Protein AF-0000000072978579 (afdb_homodimer)

InterPro domains:
  IPR011051 RmlC-like cupin domain superfamily [SSF51182] (36-101)
  IPR013096 Cupin 2, conserved barrel [PF07883] (39-97)
  IPR014710 RmlC-like jelly roll fold [G3DSA:2.60.120.10] (4-102)

pLDDT: mean 96.91, std 4.45, range [66.94, 99.0]

Foldseek 3Di:
DDDDDLVPDDDPAAQDWDWDDDDPQKTKIKGKHFAKDDWDFKPAKKKKAWQDAKKFKWWDDPRDIDTDIDDHGDIDIDGGPTIIMIGTPGMTIMIMMDGHPID/DDDDDLVPDDDPAAQDWDWDDDDPFKTKIKGKHFAKDDWDFKPFKKKKAWQDAKKFKWWDDPRDIDTDIDDHGDIDIDGGPIIIMIGTPGMTIMIMMDGHPID

Radius of gyration: 16.38 Å; Cα contacts (8 Å, |Δi|>4): 600; chains: 2; bounding box: 30×58×42 Å

Structure (mmCIF, N/CA/C/O backbone):
data_AF-0000000072978579-model_v1
#
loop_
_entity.id
_entity.type
_entity.pdbx_description
1 polymer 'Cupin type-2 domain-containing protein'
#
loop_
_atom_site.group_PDB
_atom_site.id
_atom_site.type_symbol
_atom_site.label_atom_id
_atom_site.label_alt_id
_atom_site.label_comp_id
_atom_site.label_asym_id
_atom_site.label_entity_id
_atom_site.label_seq_id
_atom_site.pdbx_PDB_ins_code
_atom_site.Cartn_x
_atom_site.Cartn_y
_atom_site.Cartn_z
_atom_site.occupancy
_atom_site.B_iso_or_equiv
_atom_site.auth_seq_id
_atom_site.auth_comp_id
_atom_site.auth_asym_id
_atom_site.auth_atom_id
_atom_site.pdbx_PDB_model_num
ATOM 1 N N . MET A 1 1 ? 5.258 15.43 -6.734 1 95.31 1 MET A N 1
ATOM 2 C CA . MET A 1 1 ? 4.188 14.672 -6.09 1 95.31 1 MET A CA 1
ATOM 3 C C . MET A 1 1 ? 3.082 14.336 -7.086 1 95.31 1 MET A C 1
ATOM 5 O O . MET A 1 1 ? 2.904 15.039 -8.086 1 95.31 1 MET A O 1
ATOM 9 N N . GLU A 1 2 ? 2.369 13.281 -6.883 1 97.06 2 GLU A N 1
ATOM 10 C CA . GLU A 1 2 ? 1.229 12.891 -7.707 1 97.06 2 GLU A CA 1
ATOM 11 C C . GLU A 1 2 ? 0.231 12.055 -6.91 1 97.06 2 GLU A C 1
ATOM 13 O O . GLU A 1 2 ? 0.616 11.328 -6 1 97.06 2 GLU A O 1
ATOM 18 N N . LYS A 1 3 ? -1.041 12.234 -7.281 1 98.62 3 LYS A N 1
ATOM 19 C CA . LYS A 1 3 ? -2.088 11.32 -6.852 1 98.62 3 LYS A CA 1
ATOM 20 C C . LYS A 1 3 ? -2.352 10.25 -7.906 1 98.62 3 LYS A C 1
ATOM 22 O O . LYS A 1 3 ? -2.533 10.562 -9.086 1 98.62 3 LYS A O 1
ATOM 27 N N . ILE A 1 4 ? -2.326 9.094 -7.535 1 98.81 4 ILE A N 1
ATOM 28 C CA . ILE A 1 4 ? -2.627 7.957 -8.398 1 98.81 4 ILE A CA 1
ATOM 29 C C . ILE A 1 4 ? -3.902 7.27 -7.922 1 98.81 4 ILE A C 1
ATOM 31 O O . ILE A 1 4 ? -4.012 6.895 -6.75 1 98.81 4 ILE A O 1
ATOM 35 N N . THR A 1 5 ? -4.859 7.176 -8.781 1 98.81 5 THR A N 1
ATOM 36 C CA . THR A 1 5 ? -6.066 6.41 -8.5 1 98.81 5 THR A CA 1
ATOM 37 C C . THR A 1 5 ? -5.93 4.977 -9 1 98.81 5 THR A C 1
ATOM 39 O O . THR A 1 5 ? -6.012 4.727 -10.211 1 98.81 5 THR A O 1
ATOM 42 N N . ALA A 1 6 ? -5.766 4.051 -8.086 1 98.88 6 ALA A N 1
ATOM 43 C CA . ALA A 1 6 ? -5.422 2.682 -8.461 1 98.88 6 ALA A CA 1
ATOM 44 C C . ALA A 1 6 ? -6.461 2.1 -9.414 1 98.88 6 ALA A C 1
ATOM 46 O O . ALA A 1 6 ? -6.113 1.418 -10.383 1 98.88 6 ALA A O 1
ATOM 47 N N . SER A 1 7 ? -7.719 2.404 -9.172 1 98.62 7 SER A N 1
ATOM 48 C CA . SER A 1 7 ? -8.797 1.792 -9.938 1 98.62 7 SER A CA 1
ATOM 49 C C . SER A 1 7 ? -8.766 2.234 -11.391 1 98.62 7 SER A C 1
ATOM 51 O O . SER A 1 7 ? -9.398 1.611 -12.25 1 98.62 7 SER A O 1
ATOM 53 N N . GLU A 1 8 ? -8.023 3.307 -11.711 1 98.56 8 GLU A N 1
ATOM 54 C CA . GLU A 1 8 ? -7.969 3.84 -13.07 1 98.56 8 GLU A CA 1
ATOM 55 C C . GLU A 1 8 ? -6.797 3.248 -13.852 1 98.56 8 GLU A C 1
ATOM 57 O O . GLU A 1 8 ? -6.684 3.453 -15.062 1 98.56 8 GLU A O 1
ATOM 62 N N . PHE A 1 9 ? -5.898 2.588 -13.195 1 98.75 9 PHE A N 1
ATOM 63 C CA . PHE A 1 9 ? -4.758 1.974 -13.859 1 98.75 9 PHE A CA 1
ATOM 64 C C . PHE A 1 9 ? -5.156 0.653 -14.508 1 98.75 9 PHE A C 1
ATOM 66 O O . PHE A 1 9 ? -5.777 -0.197 -13.867 1 98.75 9 PHE A O 1
ATOM 73 N N . THR A 1 10 ? -4.879 0.469 -15.742 1 98.5 10 THR A N 1
ATOM 74 C CA . THR A 1 10 ? -5.07 -0.795 -16.453 1 98.5 10 THR A CA 1
ATOM 75 C C . THR A 1 10 ? -3.842 -1.136 -17.281 1 98.5 10 THR A C 1
ATOM 77 O O . THR A 1 10 ? -3.41 -0.334 -18.125 1 98.5 10 THR A O 1
ATOM 80 N N . GLY A 1 11 ? -3.277 -2.262 -17.062 1 97.94 11 GLY A N 1
ATOM 81 C CA . GLY A 1 11 ? -2.184 -2.744 -17.891 1 97.94 11 GLY A CA 1
ATOM 82 C C . GLY A 1 11 ? -2.65 -3.318 -19.219 1 97.94 11 GLY A C 1
ATOM 83 O O . GLY A 1 11 ? -3.824 -3.656 -19.375 1 97.94 11 GLY A O 1
ATOM 84 N N . SER A 1 12 ? -1.748 -3.455 -20.125 1 97.88 12 SER A N 1
ATOM 85 C CA . SER A 1 12 ? -2.033 -4.086 -21.422 1 97.88 12 SER A CA 1
ATOM 86 C C . SER A 1 12 ? -1.999 -5.605 -21.297 1 97.88 12 SER A C 1
ATOM 88 O O . SER A 1 12 ? -2.623 -6.309 -22.094 1 97.88 12 SER A O 1
ATOM 90 N N . HIS A 1 13 ? -1.275 -6.145 -20.344 1 98.31 13 HIS A N 1
ATOM 91 C CA . HIS A 1 13 ? -1.174 -7.566 -20.031 1 98.31 13 HIS A CA 1
ATOM 92 C C . HIS A 1 13 ? -1.238 -7.812 -18.531 1 98.31 13 HIS A C 1
ATOM 94 O O . HIS A 1 13 ? -0.922 -6.922 -17.75 1 98.31 13 HIS A O 1
ATOM 100 N N . ALA A 1 14 ? -1.627 -9 -18.172 1 98.62 14 ALA A N 1
ATOM 101 C CA . ALA A 1 14 ? -1.658 -9.383 -16.766 1 98.62 14 ALA A CA 1
ATOM 102 C C . ALA A 1 14 ? -0.3 -9.156 -16.109 1 98.62 14 ALA A C 1
ATOM 104 O O . ALA A 1 14 ? 0.737 -9.516 -16.672 1 98.62 14 ALA A O 1
ATOM 105 N N . TRP A 1 15 ? -0.301 -8.469 -14.969 1 98.38 15 TRP A N 1
ATOM 106 C CA . TRP A 1 15 ? 0.826 -8.25 -14.07 1 98.38 15 TRP A CA 1
ATOM 107 C C . TRP A 1 15 ? 1.751 -7.164 -14.609 1 98.38 15 TRP A C 1
ATOM 109 O O . TRP A 1 15 ? 2.873 -6.996 -14.125 1 98.38 15 TRP A O 1
ATOM 119 N N . ASP A 1 16 ? 1.19 -6.457 -15.648 1 98.56 16 ASP A N 1
ATOM 120 C CA . ASP A 1 16 ? 1.835 -5.18 -15.93 1 98.56 16 ASP A CA 1
ATOM 121 C C . ASP A 1 16 ? 1.862 -4.293 -14.68 1 98.56 16 ASP A C 1
ATOM 123 O O . ASP A 1 16 ? 0.988 -4.398 -13.82 1 98.56 16 ASP A O 1
ATOM 127 N N . ALA A 1 17 ? 2.877 -3.457 -14.625 1 98.44 17 ALA A N 1
ATOM 128 C CA . ALA A 1 17 ? 3.012 -2.648 -13.414 1 98.44 17 ALA A CA 1
ATOM 129 C C . ALA A 1 17 ? 3.412 -1.216 -13.758 1 98.44 17 ALA A C 1
ATOM 131 O O . ALA A 1 17 ? 4.098 -0.977 -14.75 1 98.44 17 ALA A O 1
ATOM 132 N N . ARG A 1 18 ? 2.902 -0.345 -13.008 1 98.38 18 ARG A N 1
ATOM 133 C CA . ARG A 1 18 ? 3.4 1.024 -12.945 1 98.38 18 ARG A CA 1
ATOM 134 C C . ARG A 1 18 ? 4.383 1.195 -11.789 1 98.38 18 ARG A C 1
ATOM 136 O O . ARG A 1 18 ? 4.051 0.914 -10.641 1 98.38 18 ARG A O 1
ATOM 143 N N . ASP A 1 19 ? 5.605 1.629 -12.109 1 98.25 19 ASP A N 1
ATOM 144 C CA . ASP A 1 19 ? 6.578 1.913 -11.055 1 98.25 19 ASP A CA 1
ATOM 145 C C . ASP A 1 19 ? 6.234 3.211 -10.328 1 98.25 19 ASP A C 1
ATOM 147 O O . ASP A 1 19 ? 6.184 4.277 -10.945 1 98.25 19 ASP A O 1
ATOM 151 N N . ILE A 1 20 ? 6.07 3.141 -9.07 1 98.5 20 ILE A N 1
ATOM 152 C CA . ILE A 1 20 ? 5.723 4.324 -8.289 1 98.5 20 ILE A CA 1
ATOM 153 C C . ILE A 1 20 ? 6.988 4.957 -7.715 1 98.5 20 ILE A C 1
ATOM 155 O O . ILE A 1 20 ? 7.242 6.148 -7.914 1 98.5 20 ILE A O 1
ATOM 159 N N . GLU A 1 21 ? 7.742 4.105 -6.992 1 97.75 21 GLU A N 1
ATOM 160 C CA . GLU A 1 21 ? 8.945 4.609 -6.336 1 97.75 21 GLU A CA 1
ATOM 161 C C . GLU A 1 21 ? 9.914 3.475 -6.008 1 97.75 21 GLU A C 1
ATOM 163 O O . GLU A 1 21 ? 9.508 2.312 -5.934 1 97.75 21 GLU A O 1
ATOM 168 N N . ARG A 1 22 ? 11.227 3.826 -5.965 1 96.69 22 ARG A N 1
ATOM 169 C CA . ARG A 1 22 ? 12.258 2.973 -5.379 1 96.69 22 ARG A CA 1
ATOM 170 C C . ARG A 1 22 ? 12.922 3.656 -4.188 1 96.69 22 ARG A C 1
ATOM 172 O O . ARG A 1 22 ? 13.461 4.754 -4.32 1 96.69 22 ARG A O 1
ATOM 179 N N . ILE A 1 23 ? 12.758 3.043 -3.088 1 95.81 23 ILE A N 1
ATOM 180 C CA . ILE A 1 23 ? 13.414 3.537 -1.881 1 95.81 23 ILE A CA 1
ATOM 181 C C . ILE A 1 23 ? 14.578 2.625 -1.518 1 95.81 23 ILE A C 1
ATOM 183 O O . ILE A 1 23 ? 14.383 1.52 -1.007 1 95.81 23 ILE A O 1
ATOM 187 N N . GLU A 1 24 ? 15.719 3.08 -1.85 1 90.62 24 GLU A N 1
ATOM 188 C CA . GLU A 1 24 ? 16.922 2.246 -1.799 1 90.62 24 GLU A CA 1
ATOM 189 C C . GLU A 1 24 ? 16.734 0.964 -2.607 1 90.62 24 GLU A C 1
ATOM 191 O O . GLU A 1 24 ? 16.531 1.015 -3.824 1 90.62 24 GLU A O 1
ATOM 196 N N . ASP A 1 25 ? 16.656 -0.187 -1.958 1 91.94 25 ASP A N 1
ATOM 197 C CA . ASP A 1 25 ? 16.547 -1.437 -2.707 1 91.94 25 ASP A CA 1
ATOM 198 C C . ASP A 1 25 ? 15.148 -2.033 -2.6 1 91.94 25 ASP A C 1
ATOM 200 O O . ASP A 1 25 ? 14.953 -3.223 -2.852 1 91.94 25 ASP A O 1
ATOM 204 N N . ALA A 1 26 ? 14.18 -1.194 -2.223 1 96.69 26 ALA A N 1
ATOM 205 C CA . ALA A 1 26 ? 12.773 -1.609 -2.189 1 96.69 26 ALA A CA 1
ATOM 206 C C . ALA A 1 26 ? 11.984 -0.956 -3.318 1 96.69 26 ALA A C 1
ATOM 208 O O . ALA A 1 26 ? 11.992 0.269 -3.465 1 96.69 26 ALA A O 1
ATOM 209 N N . THR A 1 27 ? 11.328 -1.738 -4.105 1 97.56 27 THR A N 1
ATOM 210 C CA . THR A 1 27 ? 10.477 -1.203 -5.168 1 97.56 27 THR A CA 1
ATOM 211 C C . THR A 1 27 ? 9.016 -1.175 -4.73 1 97.56 27 THR A C 1
ATOM 213 O O . THR A 1 27 ? 8.547 -2.088 -4.047 1 97.56 27 THR A O 1
ATOM 216 N N . VAL A 1 28 ? 8.328 -0.148 -5.039 1 98.56 28 VAL A N 1
ATOM 217 C CA . VAL A 1 28 ? 6.891 0.028 -4.852 1 98.56 28 VAL A CA 1
ATOM 218 C C . VAL A 1 28 ? 6.199 0.112 -6.211 1 98.56 28 VAL A C 1
ATOM 220 O O . VAL A 1 28 ? 6.355 1.099 -6.934 1 98.56 28 VAL A O 1
ATOM 223 N N . ARG A 1 29 ? 5.438 -0.936 -6.535 1 98.75 29 ARG A N 1
ATOM 224 C CA . ARG A 1 29 ? 4.836 -0.997 -7.859 1 98.75 29 ARG A CA 1
ATOM 225 C C . ARG A 1 29 ? 3.338 -1.277 -7.77 1 98.75 29 ARG A C 1
ATOM 227 O O . ARG A 1 29 ? 2.898 -2.061 -6.926 1 98.75 29 ARG A O 1
ATOM 234 N N . LEU A 1 30 ? 2.625 -0.627 -8.578 1 98.94 30 LEU A N 1
ATOM 235 C CA . LEU A 1 30 ? 1.195 -0.872 -8.734 1 98.94 30 LEU A CA 1
ATOM 236 C C . LEU A 1 30 ? 0.934 -1.82 -9.906 1 98.94 30 LEU A C 1
ATOM 238 O O . LEU A 1 30 ? 1.164 -1.466 -11.062 1 98.94 30 LEU A O 1
ATOM 242 N N . HIS A 1 31 ? 0.439 -2.986 -9.617 1 98.88 31 HIS A N 1
ATOM 243 C CA . HIS A 1 31 ? 0.19 -3.996 -10.641 1 98.88 31 HIS A CA 1
ATOM 244 C C . HIS A 1 31 ? -1.283 -4.031 -11.039 1 98.88 31 HIS A C 1
ATOM 246 O O . HIS A 1 31 ? -2.158 -3.775 -10.203 1 98.88 31 HIS A O 1
ATOM 252 N N . TRP A 1 32 ? -1.482 -4.355 -12.258 1 98.88 32 TRP A N 1
ATOM 253 C CA . TRP A 1 32 ? -2.793 -4.738 -12.773 1 98.88 32 TRP A CA 1
ATOM 254 C C . TRP A 1 32 ? -2.781 -6.18 -13.281 1 98.88 32 TRP A C 1
ATOM 256 O O . TRP A 1 32 ? -1.852 -6.59 -13.977 1 98.88 32 TRP A O 1
ATOM 266 N N . THR A 1 33 ? -3.822 -6.957 -12.953 1 98.88 33 THR A N 1
ATOM 267 C CA . THR A 1 33 ? -3.869 -8.32 -13.469 1 98.88 33 THR A CA 1
ATOM 268 C C . THR A 1 33 ? -5.301 -8.836 -13.492 1 98.88 33 THR A C 1
ATOM 270 O O . THR A 1 33 ? -6.105 -8.5 -12.617 1 98.88 33 THR A O 1
ATOM 273 N N . ASP A 1 34 ? -5.68 -9.641 -14.391 1 98.69 34 ASP A N 1
ATOM 274 C CA . ASP A 1 34 ? -6.938 -10.375 -14.453 1 98.69 34 ASP A CA 1
ATOM 275 C C . ASP A 1 34 ? -6.691 -11.875 -14.602 1 98.69 34 ASP A C 1
ATOM 277 O O . ASP A 1 34 ? -7.598 -12.625 -14.969 1 98.69 34 ASP A O 1
ATOM 281 N N . ALA A 1 35 ? -5.391 -12.234 -14.367 1 98.81 35 ALA A N 1
ATOM 282 C CA . ALA A 1 35 ? -5 -13.641 -14.43 1 98.81 35 ALA A CA 1
ATOM 283 C C . ALA A 1 35 ? -4.062 -14 -13.289 1 98.81 35 ALA A C 1
ATOM 285 O O . ALA A 1 35 ? -3.357 -13.141 -12.758 1 98.81 35 ALA A O 1
ATOM 286 N N . PRO A 1 36 ? -4.023 -15.25 -12.922 1 98.69 36 PRO A N 1
ATOM 287 C CA . PRO A 1 36 ? -3.145 -15.68 -11.836 1 98.69 36 PRO A CA 1
ATOM 288 C C . PRO A 1 36 ? -1.665 -15.484 -12.156 1 98.69 36 PRO A C 1
ATOM 290 O O . PRO A 1 36 ? -1.286 -15.453 -13.336 1 98.69 36 PRO A O 1
ATOM 293 N N . TYR A 1 37 ? -0.872 -15.297 -11.094 1 98.06 37 TYR A N 1
ATOM 294 C CA . TYR A 1 37 ? 0.576 -15.383 -11.25 1 98.06 37 TYR A CA 1
ATOM 295 C C . TYR A 1 37 ? 1.038 -16.828 -11.281 1 98.06 37 TYR A C 1
ATOM 297 O O . TYR A 1 37 ? 0.299 -17.719 -11.719 1 98.06 37 TYR A O 1
ATOM 305 N N . ILE A 1 38 ? 2.258 -17.109 -10.914 1 97 38 ILE A N 1
ATOM 306 C CA . ILE A 1 38 ? 2.803 -18.453 -10.805 1 97 38 ILE A CA 1
ATOM 307 C C . ILE A 1 38 ? 3.195 -18.734 -9.352 1 97 38 ILE A C 1
ATOM 309 O O . ILE A 1 38 ? 3.527 -17.812 -8.602 1 97 38 ILE A O 1
ATOM 313 N N . TRP A 1 39 ? 3.082 -20 -9 1 97.25 39 TRP A N 1
ATOM 314 C CA . TRP A 1 39 ? 3.588 -20.406 -7.688 1 97.25 39 TRP A CA 1
ATOM 315 C C . TRP A 1 39 ? 5.059 -20.031 -7.535 1 97.25 39 TRP A C 1
ATOM 317 O O . TRP A 1 39 ? 5.887 -20.391 -8.383 1 97.25 39 TRP A O 1
ATOM 327 N N . HIS A 1 40 ? 5.367 -19.312 -6.414 1 96.38 40 HIS A N 1
ATOM 328 C CA . HIS A 1 40 ? 6.754 -18.906 -6.258 1 96.38 40 HIS A CA 1
ATOM 329 C C . HIS A 1 40 ? 7.078 -18.594 -4.797 1 96.38 40 HIS A C 1
ATOM 331 O O . HIS A 1 40 ? 6.18 -18.562 -3.953 1 96.38 40 HIS A O 1
ATOM 337 N N . VAL A 1 41 ? 8.383 -18.484 -4.543 1 95.19 41 VAL A N 1
ATOM 338 C CA . VAL A 1 41 ? 8.961 -17.922 -3.33 1 95.19 41 VAL A CA 1
ATOM 339 C C . VAL A 1 41 ? 9.734 -16.656 -3.67 1 95.19 41 VAL A C 1
ATOM 341 O O . VAL A 1 41 ? 10.57 -16.656 -4.578 1 95.19 41 VAL A O 1
ATOM 344 N N . ASN A 1 42 ? 9.297 -15.578 -3.049 1 94.19 42 ASN A N 1
ATOM 345 C CA . ASN A 1 42 ? 10.008 -14.328 -3.318 1 94.19 42 ASN A CA 1
ATOM 346 C C . ASN A 1 42 ? 11.445 -14.383 -2.801 1 94.19 42 ASN A C 1
ATOM 348 O O . ASN A 1 42 ? 11.727 -15.07 -1.821 1 94.19 42 ASN A O 1
ATOM 352 N N . ASP A 1 43 ? 12.32 -13.633 -3.504 1 93.75 43 ASP A N 1
ATOM 353 C CA . ASP A 1 43 ? 13.656 -13.391 -2.971 1 93.75 43 ASP A CA 1
ATOM 354 C C . ASP A 1 43 ? 13.625 -12.312 -1.888 1 93.75 43 ASP A C 1
ATOM 356 O O . ASP A 1 43 ? 14.039 -11.18 -2.123 1 93.75 43 ASP A O 1
ATOM 360 N N . GLY A 1 44 ? 13.148 -12.594 -0.665 1 94.81 44 GLY A N 1
ATOM 361 C CA . GLY A 1 44 ? 12.938 -11.672 0.44 1 94.81 44 GLY A CA 1
ATOM 362 C C . GLY A 1 44 ? 11.477 -11.43 0.745 1 94.81 44 GLY A C 1
ATOM 363 O O . GLY A 1 44 ? 10.594 -12.039 0.124 1 94.81 44 GLY A O 1
ATOM 364 N N . PRO A 1 45 ? 11.234 -10.602 1.768 1 96.75 45 PRO A N 1
ATOM 365 C CA . PRO A 1 45 ? 9.844 -10.328 2.137 1 96.75 45 PRO A CA 1
ATOM 366 C C . PRO A 1 45 ? 9.086 -9.562 1.053 1 96.75 45 PRO A C 1
ATOM 368 O O . PRO A 1 45 ? 9.703 -8.883 0.225 1 96.75 45 PRO A O 1
ATOM 371 N N . GLU A 1 46 ? 7.84 -9.695 1.048 1 98 46 GLU A N 1
ATOM 372 C CA . GLU A 1 46 ? 6.934 -9.008 0.131 1 98 46 GLU A CA 1
ATOM 373 C C . GLU A 1 46 ? 5.68 -8.523 0.854 1 98 46 GLU A C 1
ATOM 375 O O . GLU A 1 46 ? 5.109 -9.25 1.672 1 98 46 GLU A O 1
ATOM 380 N N . VAL A 1 47 ? 5.32 -7.336 0.636 1 98.75 47 VAL A N 1
ATOM 381 C CA . VAL A 1 47 ? 4.039 -6.789 1.078 1 98.75 47 VAL A CA 1
ATOM 382 C C . VAL A 1 47 ? 3.123 -6.582 -0.125 1 98.75 47 VAL A C 1
ATOM 384 O O . VAL A 1 47 ? 3.438 -5.801 -1.026 1 98.75 47 VAL A O 1
ATOM 387 N N . PHE A 1 48 ? 2.043 -7.336 -0.209 1 98.94 48 PHE A N 1
ATOM 388 C CA . PHE A 1 48 ? 1.036 -7.324 -1.264 1 98.94 48 PHE A CA 1
ATOM 389 C C . PHE A 1 48 ? -0.274 -6.734 -0.755 1 98.94 48 PHE A C 1
ATOM 391 O O . PHE A 1 48 ? -0.868 -7.254 0.192 1 98.94 48 PHE A O 1
ATOM 398 N N . VAL A 1 49 ? -0.737 -5.637 -1.366 1 99 49 VAL A N 1
ATOM 399 C CA . VAL A 1 49 ? -1.881 -4.891 -0.851 1 99 49 VAL A CA 1
ATOM 400 C C . VAL A 1 49 ? -2.953 -4.777 -1.932 1 99 49 VAL A C 1
ATOM 402 O O . VAL A 1 49 ? -2.682 -4.305 -3.037 1 99 49 VAL A O 1
ATOM 405 N N . VAL A 1 50 ? -4.152 -5.152 -1.647 1 99 50 VAL A N 1
ATOM 406 C CA . VAL A 1 50 ? -5.234 -5.02 -2.619 1 99 50 VAL A CA 1
ATOM 407 C C . VAL A 1 50 ? -5.805 -3.607 -2.568 1 99 50 VAL A C 1
ATOM 409 O O . VAL A 1 50 ? -6.281 -3.16 -1.522 1 99 50 VAL A O 1
ATOM 412 N N . LEU A 1 51 ? -5.816 -2.953 -3.711 1 98.94 51 LEU A N 1
ATOM 413 C CA . LEU A 1 51 ? -6.281 -1.571 -3.76 1 98.94 51 LEU A CA 1
ATOM 414 C C . LEU A 1 51 ? -7.594 -1.467 -4.531 1 98.94 51 LEU A C 1
ATOM 416 O O . LEU A 1 51 ? -8.32 -0.475 -4.402 1 98.94 51 LEU A O 1
ATOM 420 N N . ASP A 1 52 ? -7.855 -2.391 -5.32 1 98.88 52 ASP A N 1
ATOM 421 C CA . ASP A 1 52 ? -9.102 -2.531 -6.07 1 98.88 52 ASP A CA 1
ATOM 422 C C . ASP A 1 52 ? -9.328 -3.982 -6.488 1 98.88 52 ASP A C 1
ATOM 424 O O . ASP A 1 52 ? -8.391 -4.664 -6.918 1 98.88 52 ASP A O 1
ATOM 428 N N . GLY A 1 53 ? -10.555 -4.527 -6.309 1 98.75 53 GLY A N 1
ATOM 429 C CA . GLY A 1 53 ? -10.867 -5.91 -6.625 1 98.75 53 GLY A CA 1
ATOM 430 C C . GLY A 1 53 ? -10.633 -6.855 -5.465 1 98.75 53 GLY A C 1
ATOM 431 O O . GLY A 1 53 ? -10.633 -6.438 -4.305 1 98.75 53 GLY A O 1
ATOM 432 N N . GLU A 1 54 ? -10.602 -8.133 -5.797 1 98.94 54 GLU A N 1
ATOM 433 C CA . GLU A 1 54 ? -10.406 -9.172 -4.793 1 98.94 54 GLU A CA 1
ATOM 434 C C . GLU A 1 54 ? -9.445 -10.25 -5.293 1 98.94 54 GLU A C 1
ATOM 436 O O . GLU A 1 54 ? -9.367 -10.5 -6.496 1 98.94 54 GLU A O 1
ATOM 441 N N . VAL A 1 55 ? -8.742 -10.875 -4.348 1 98.94 55 VAL A N 1
ATOM 442 C CA . VAL A 1 55 ? -7.734 -11.875 -4.691 1 98.94 55 VAL A CA 1
ATOM 443 C C . VAL A 1 55 ? -7.871 -13.086 -3.777 1 98.94 55 VAL A C 1
ATOM 445 O O . VAL A 1 55 ? -8.047 -12.938 -2.564 1 98.94 55 VAL A O 1
ATOM 448 N N . ASP A 1 56 ? -7.887 -14.227 -4.344 1 98.94 56 ASP A N 1
ATOM 449 C CA . ASP A 1 56 ? -7.602 -15.43 -3.574 1 98.94 56 ASP A CA 1
ATOM 450 C C . ASP A 1 56 ? -6.102 -15.711 -3.529 1 98.94 56 ASP A C 1
ATOM 452 O O . ASP A 1 56 ? -5.508 -16.109 -4.535 1 98.94 56 ASP A O 1
ATOM 456 N N . MET A 1 57 ? -5.48 -15.484 -2.418 1 98.94 57 MET A N 1
ATOM 457 C CA . MET A 1 57 ? -4.062 -15.781 -2.24 1 98.94 57 MET A CA 1
ATOM 458 C C . MET A 1 57 ? -3.865 -17.219 -1.78 1 98.94 57 MET A C 1
ATOM 460 O O . MET A 1 57 ? -4.215 -17.578 -0.653 1 98.94 57 MET A O 1
ATOM 464 N N . HIS A 1 58 ? -3.385 -17.969 -2.713 1 98.75 58 HIS A N 1
ATOM 465 C CA . HIS A 1 58 ? -3.047 -19.344 -2.35 1 98.75 58 HIS A CA 1
ATOM 466 C C . HIS A 1 58 ? -1.682 -19.422 -1.674 1 98.75 58 HIS A C 1
ATOM 468 O O . HIS A 1 58 ? -0.709 -18.844 -2.166 1 98.75 58 HIS A O 1
ATOM 474 N N . VAL A 1 59 ? -1.617 -20.047 -0.559 1 98.56 59 VAL A N 1
ATOM 475 C CA . VAL A 1 59 ? -0.363 -20.203 0.168 1 98.56 59 VAL A CA 1
ATOM 476 C C . VAL A 1 59 ? -0.128 -21.688 0.462 1 98.56 59 VAL A C 1
ATOM 478 O O . VAL A 1 59 ? -1.071 -22.484 0.47 1 98.56 59 VAL A O 1
ATOM 481 N N . ARG A 1 60 ? 1.118 -22.047 0.576 1 96.62 60 ARG A N 1
ATOM 482 C CA . ARG A 1 60 ? 1.471 -23.422 0.921 1 96.62 60 ARG A CA 1
ATOM 483 C C . ARG A 1 60 ? 2.41 -23.453 2.121 1 96.62 60 ARG A C 1
ATOM 485 O O . ARG A 1 60 ? 3.477 -22.844 2.102 1 96.62 60 ARG A O 1
ATOM 492 N N . LYS A 1 61 ? 1.937 -24.109 3.16 1 91 61 LYS A N 1
ATOM 493 C CA . LYS A 1 61 ? 2.721 -24.359 4.367 1 91 61 LYS A CA 1
ATOM 494 C C . LYS A 1 61 ? 2.799 -25.844 4.684 1 91 61 LYS A C 1
ATOM 496 O O . LYS A 1 61 ? 1.771 -26.516 4.801 1 91 61 LYS A O 1
ATOM 501 N N . ASN A 1 62 ? 4.004 -26.297 4.754 1 91.75 62 ASN A N 1
ATOM 502 C CA . ASN A 1 62 ? 4.219 -27.719 5.043 1 91.75 62 ASN A CA 1
ATOM 503 C C . ASN A 1 62 ? 3.428 -28.609 4.094 1 91.75 62 ASN A C 1
ATOM 505 O O . ASN A 1 62 ? 2.758 -29.547 4.531 1 91.75 62 ASN A O 1
ATOM 509 N N . GLY A 1 63 ? 3.355 -28.156 2.832 1 91.31 63 GLY A N 1
ATOM 510 C CA . GLY A 1 63 ? 2.744 -28.969 1.786 1 91.31 63 GLY A CA 1
ATOM 511 C C . GLY A 1 63 ? 1.234 -28.828 1.734 1 91.31 63 GLY A C 1
ATOM 512 O O . GLY A 1 63 ? 0.582 -29.422 0.875 1 91.31 63 GLY A O 1
ATOM 513 N N . VAL A 1 64 ? 0.675 -28.109 2.613 1 96.5 64 VAL A N 1
ATOM 514 C CA . VAL A 1 64 ? -0.773 -27.938 2.643 1 96.5 64 VAL A CA 1
ATOM 515 C C . VAL A 1 64 ? -1.142 -26.562 2.084 1 96.5 64 VAL A C 1
ATOM 517 O O . VAL A 1 64 ? -0.636 -25.531 2.553 1 96.5 64 VAL A O 1
ATOM 520 N N . GLU A 1 65 ? -2.004 -26.609 1.075 1 97.25 65 GLU A N 1
ATOM 521 C CA . GLU A 1 65 ? -2.441 -25.359 0.462 1 97.25 65 GLU A CA 1
ATOM 522 C C . GLU A 1 65 ? -3.602 -24.734 1.236 1 97.25 65 GLU A C 1
ATOM 524 O O . GLU A 1 65 ? -4.508 -25.453 1.681 1 97.25 65 GLU A O 1
ATOM 529 N N . GLU A 1 66 ? -3.541 -23.5 1.524 1 97.88 66 GLU A N 1
ATOM 530 C CA . GLU A 1 66 ? -4.594 -22.656 2.1 1 97.88 66 GLU A CA 1
ATOM 531 C C . GLU A 1 66 ? -4.875 -21.438 1.228 1 97.88 66 GLU A C 1
ATOM 533 O O . GLU A 1 66 ? -3.982 -20.953 0.525 1 97.88 66 GLU A O 1
ATOM 538 N N . VAL A 1 67 ? -6.137 -20.984 1.249 1 98.56 67 VAL A N 1
ATOM 539 C CA . VAL A 1 67 ? -6.5 -19.812 0.466 1 98.56 67 VAL A CA 1
ATOM 540 C C . VAL A 1 67 ? -6.922 -18.672 1.399 1 98.56 67 VAL A C 1
ATOM 542 O O . VAL A 1 67 ? -7.773 -18.875 2.27 1 98.56 67 VAL A O 1
ATOM 545 N N . LEU A 1 68 ? -6.344 -17.562 1.277 1 98.75 68 LEU A N 1
ATOM 546 C CA . LEU A 1 68 ? -6.723 -16.344 1.972 1 98.75 68 LEU A CA 1
ATOM 547 C C . LEU A 1 68 ? -7.465 -15.391 1.034 1 98.75 68 LEU A C 1
ATOM 549 O O . LEU A 1 68 ? -6.918 -14.969 0.012 1 98.75 68 LEU A O 1
ATOM 553 N N . ARG A 1 69 ? -8.672 -15.086 1.358 1 98.88 69 ARG A N 1
ATOM 554 C CA . ARG A 1 69 ? -9.414 -14.094 0.586 1 98.88 69 ARG A CA 1
ATOM 555 C C . ARG A 1 69 ? -8.992 -12.68 0.965 1 98.88 69 ARG A C 1
ATOM 557 O O . ARG A 1 69 ? -9.062 -12.297 2.135 1 98.88 69 ARG A O 1
ATOM 564 N N . LEU A 1 70 ? -8.547 -11.977 -0.018 1 98.94 70 LEU A N 1
ATOM 565 C CA . LEU A 1 70 ? -8.141 -10.594 0.19 1 98.94 70 LEU A CA 1
ATOM 566 C C . LEU A 1 70 ? -9.117 -9.633 -0.474 1 98.94 70 LEU A C 1
ATOM 568 O O . LEU A 1 70 ? -9.469 -9.805 -1.645 1 98.94 70 LEU A O 1
ATOM 572 N N . LYS A 1 71 ? -9.539 -8.703 0.271 1 98.88 71 LYS A N 1
ATOM 573 C CA . LYS A 1 71 ? -10.375 -7.617 -0.231 1 98.88 71 LYS A CA 1
ATOM 574 C C . LYS A 1 71 ? -9.625 -6.289 -0.212 1 98.88 71 LYS A C 1
ATOM 576 O O . LYS A 1 71 ? -8.492 -6.223 0.258 1 98.88 71 LYS A O 1
ATOM 581 N N . VAL A 1 72 ? -10.281 -5.324 -0.77 1 98.88 72 VAL A N 1
ATOM 582 C CA . VAL A 1 72 ? -9.664 -4 -0.79 1 98.88 72 VAL A CA 1
ATOM 583 C C . VAL A 1 72 ? -9.25 -3.605 0.625 1 98.88 72 VAL A C 1
ATOM 585 O O . VAL A 1 72 ? -10.031 -3.73 1.568 1 98.88 72 VAL A O 1
ATOM 588 N N . GLY A 1 73 ? -8.008 -3.213 0.759 1 98.88 73 GLY A N 1
ATOM 589 C CA . GLY A 1 73 ? -7.484 -2.797 2.053 1 98.88 73 GLY A CA 1
ATOM 590 C C . GLY A 1 73 ? -6.746 -3.902 2.781 1 98.88 73 GLY A C 1
ATOM 591 O O . GLY A 1 73 ? -6.031 -3.643 3.75 1 98.88 73 GLY A O 1
ATOM 592 N N . ASP A 1 74 ? -6.902 -5.133 2.336 1 98.94 74 ASP A N 1
ATOM 593 C CA . ASP A 1 74 ? -6.18 -6.234 2.963 1 98.94 74 ASP A CA 1
ATOM 594 C C . ASP A 1 74 ? -4.719 -6.258 2.516 1 98.94 74 ASP A C 1
ATOM 596 O O . ASP A 1 74 ? -4.414 -5.93 1.367 1 98.94 74 ASP A O 1
ATOM 600 N N . ILE A 1 75 ? -3.838 -6.656 3.408 1 98.94 75 ILE A N 1
ATOM 601 C CA . ILE A 1 75 ? -2.402 -6.789 3.193 1 98.94 75 ILE A CA 1
ATOM 602 C C . ILE A 1 75 ? -1.986 -8.25 3.383 1 98.94 75 ILE A C 1
ATOM 604 O O . ILE A 1 75 ? -2.314 -8.867 4.398 1 98.94 75 ILE A O 1
ATOM 608 N N . PHE A 1 76 ? -1.396 -8.82 2.402 1 98.94 76 PHE A N 1
ATOM 609 C CA . PHE A 1 76 ? -0.707 -10.094 2.545 1 98.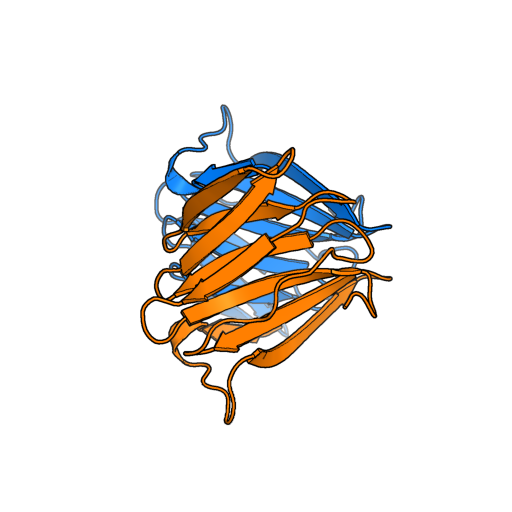94 76 PHE A CA 1
ATOM 610 C C . PHE A 1 76 ? 0.792 -9.883 2.717 1 98.94 76 PHE A C 1
ATOM 612 O O . PHE A 1 76 ? 1.442 -9.281 1.862 1 98.94 76 PHE A O 1
ATOM 619 N N . HIS A 1 77 ? 1.295 -10.25 3.805 1 98.81 77 HIS A N 1
ATOM 620 C CA . HIS A 1 77 ? 2.711 -10.133 4.133 1 98.81 77 HIS A CA 1
ATOM 621 C C . HIS A 1 77 ? 3.414 -11.484 4.031 1 98.81 77 HIS A C 1
ATOM 623 O O . HIS A 1 77 ? 3.201 -12.359 4.871 1 98.81 77 HIS A O 1
ATOM 629 N N . ALA A 1 78 ? 4.203 -11.609 2.953 1 97.81 78 ALA A N 1
ATOM 630 C CA . ALA A 1 78 ? 4.992 -12.82 2.75 1 97.81 78 ALA A CA 1
ATOM 631 C C . ALA A 1 78 ? 6.395 -12.664 3.326 1 97.81 78 ALA A C 1
ATOM 633 O O . ALA A 1 78 ? 7.07 -11.664 3.068 1 97.81 78 ALA A O 1
ATOM 634 N N . GLU A 1 79 ? 6.832 -13.594 4.148 1 96 79 GLU A N 1
ATOM 635 C CA . GLU A 1 79 ? 8.211 -13.672 4.633 1 96 79 GLU A CA 1
ATOM 636 C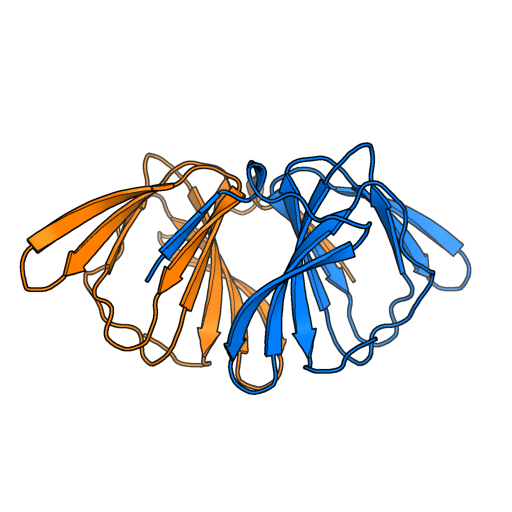 C . GLU A 1 79 ? 9.07 -14.531 3.711 1 96 79 GLU A C 1
ATOM 638 O O . GLU A 1 79 ? 8.562 -15.148 2.777 1 96 79 GLU A O 1
ATOM 643 N N . ASN A 1 80 ? 10.383 -14.461 3.947 1 93.31 80 ASN A N 1
ATOM 644 C CA . ASN A 1 80 ? 11.266 -15.336 3.18 1 93.31 80 ASN A CA 1
ATOM 645 C C . ASN A 1 80 ? 10.836 -16.797 3.293 1 93.31 80 ASN A C 1
ATOM 647 O O . ASN A 1 80 ? 10.562 -17.281 4.391 1 93.31 80 ASN A O 1
ATOM 651 N N . GLY A 1 81 ? 10.758 -17.453 2.113 1 93.5 81 GLY A N 1
ATOM 652 C CA . GLY A 1 81 ? 10.453 -18.875 2.104 1 93.5 81 GLY A CA 1
ATOM 653 C C . GLY A 1 81 ? 8.977 -19.172 1.911 1 93.5 81 GLY A C 1
ATOM 654 O O . GLY A 1 81 ? 8.594 -20.312 1.648 1 93.5 81 GLY A O 1
ATOM 655 N N . ASP A 1 82 ? 8.141 -18.188 2.025 1 96.19 82 ASP A N 1
ATOM 656 C CA . ASP A 1 82 ? 6.699 -18.406 1.92 1 96.19 82 ASP A CA 1
ATOM 657 C C . ASP A 1 82 ? 6.277 -18.609 0.467 1 96.19 82 ASP A C 1
ATOM 659 O O . ASP A 1 82 ? 6.453 -17.719 -0.371 1 96.19 82 ASP A O 1
ATOM 663 N N . GLU A 1 83 ? 5.738 -19.781 0.168 1 97.62 83 GLU A N 1
ATOM 664 C CA . GLU A 1 83 ? 5.211 -20.094 -1.157 1 97.62 83 GLU A CA 1
ATOM 665 C C . GLU A 1 83 ? 3.811 -19.516 -1.341 1 97.62 83 GLU A C 1
ATOM 667 O O . GLU A 1 83 ? 2.938 -19.703 -0.492 1 97.62 83 GLU A O 1
ATOM 672 N N . HIS A 1 84 ? 3.559 -18.828 -2.416 1 98.38 84 HIS A N 1
ATOM 673 C CA . HIS A 1 84 ? 2.232 -18.266 -2.607 1 98.38 84 HIS A CA 1
ATOM 674 C C . HIS A 1 84 ? 1.972 -17.953 -4.078 1 98.38 84 HIS A C 1
ATOM 676 O O . HIS A 1 84 ? 2.904 -17.922 -4.883 1 98.38 84 HIS A O 1
ATOM 682 N N . VAL A 1 85 ? 0.761 -17.781 -4.48 1 98.56 85 VAL A N 1
ATOM 683 C CA . VAL A 1 85 ? 0.322 -17.359 -5.809 1 98.56 85 VAL A CA 1
ATOM 684 C C . VAL A 1 85 ? -0.985 -16.578 -5.703 1 98.56 85 VAL A C 1
ATOM 686 O O . VAL A 1 85 ? -1.915 -17.016 -5.012 1 98.56 85 VAL A O 1
ATOM 689 N N . ALA A 1 86 ? -1.028 -15.484 -6.328 1 98.81 86 ALA A N 1
ATOM 690 C CA . ALA A 1 86 ? -2.219 -14.641 -6.324 1 98.81 86 ALA A CA 1
ATOM 691 C C . ALA A 1 86 ? -3.178 -15.039 -7.441 1 98.81 86 ALA A C 1
ATOM 693 O O . ALA A 1 86 ? -2.797 -15.062 -8.617 1 98.81 86 ALA A O 1
ATOM 694 N N . HIS A 1 87 ? -4.379 -15.297 -7.141 1 98.88 87 HIS A N 1
ATOM 695 C CA . HIS A 1 87 ? -5.473 -15.539 -8.078 1 98.88 87 HIS A CA 1
ATOM 696 C C . HIS A 1 87 ? -6.52 -14.438 -8 1 98.88 87 HIS A C 1
ATOM 698 O O . HIS A 1 87 ? -7.383 -14.453 -7.117 1 98.88 87 HIS A O 1
ATOM 704 N N . PRO A 1 88 ? -6.523 -13.531 -8.977 1 98.88 88 PRO A N 1
ATOM 705 C CA . PRO A 1 88 ? -7.52 -12.453 -8.93 1 98.88 88 PRO A CA 1
ATOM 706 C C . PRO A 1 88 ? -8.93 -12.945 -9.242 1 98.88 88 PRO A C 1
ATOM 708 O O . PRO A 1 88 ? -9.102 -13.867 -10.047 1 98.88 88 PRO A O 1
ATOM 711 N N . ASP A 1 89 ? -9.898 -12.438 -8.594 1 98.69 89 ASP A N 1
ATOM 712 C CA . ASP A 1 89 ? -11.305 -12.57 -8.945 1 98.69 89 ASP A CA 1
ATOM 713 C C . ASP A 1 89 ? -11.781 -11.383 -9.773 1 98.69 89 ASP A C 1
ATOM 715 O O . ASP A 1 89 ? -12.219 -10.367 -9.227 1 98.69 89 ASP A O 1
ATOM 719 N N . GLY A 1 90 ? -11.672 -11.492 -11.062 1 98.44 90 GLY A N 1
ATOM 720 C CA . GLY A 1 90 ? -11.781 -10.336 -11.938 1 98.44 90 GLY A CA 1
ATOM 721 C C . GLY A 1 90 ? -10.539 -9.477 -11.945 1 98.44 90 GLY A C 1
ATOM 722 O O . GLY A 1 90 ? -9.477 -9.898 -11.484 1 98.44 90 GLY A O 1
ATOM 723 N N . ALA A 1 91 ? -10.594 -8.32 -12.516 1 98.75 91 ALA A N 1
ATOM 724 C CA . ALA A 1 91 ? -9.445 -7.418 -12.562 1 98.75 91 ALA A CA 1
ATOM 725 C C . ALA A 1 91 ? -9.125 -6.871 -11.172 1 98.75 91 ALA A C 1
ATOM 727 O O . ALA A 1 91 ? -10.023 -6.496 -10.422 1 98.75 91 ALA A O 1
ATOM 728 N N . VAL A 1 92 ? -7.859 -6.863 -10.875 1 98.88 92 VAL A N 1
ATOM 729 C CA . VAL A 1 92 ? -7.41 -6.391 -9.57 1 98.88 92 VAL A CA 1
ATOM 730 C C . VAL A 1 92 ? -6.258 -5.406 -9.742 1 98.88 92 VAL A C 1
ATOM 732 O O . VAL A 1 92 ? -5.488 -5.504 -10.703 1 98.88 92 VAL A O 1
ATOM 735 N N . ARG A 1 93 ? -6.156 -4.398 -8.914 1 98.94 93 ARG A N 1
ATOM 736 C CA . ARG A 1 93 ? -4.977 -3.562 -8.711 1 98.94 93 ARG A CA 1
ATOM 737 C C . ARG A 1 93 ? -4.355 -3.812 -7.34 1 98.94 93 ARG A C 1
ATOM 739 O O . ARG A 1 93 ? -5.059 -3.807 -6.328 1 98.94 93 ARG A O 1
ATOM 746 N N . ALA A 1 94 ? -3.117 -4.074 -7.371 1 98.94 94 ALA A N 1
ATOM 747 C CA . ALA A 1 94 ? -2.424 -4.383 -6.125 1 98.94 94 ALA A CA 1
ATOM 748 C C . ALA A 1 94 ? -1.084 -3.656 -6.047 1 98.94 94 ALA A C 1
ATOM 750 O O . ALA A 1 94 ? -0.367 -3.555 -7.043 1 98.94 94 ALA A O 1
ATOM 751 N N . LEU A 1 95 ? -0.804 -3.129 -4.906 1 98.94 95 LEU A N 1
ATOM 752 C CA . LEU A 1 95 ? 0.521 -2.59 -4.621 1 98.94 95 LEU A CA 1
ATOM 753 C C . LEU A 1 95 ? 1.457 -3.686 -4.121 1 98.94 95 LEU A C 1
ATOM 755 O O . LEU A 1 95 ? 1.095 -4.461 -3.232 1 98.94 95 LEU A O 1
ATOM 759 N N . VAL A 1 96 ? 2.592 -3.787 -4.742 1 98.75 96 VAL A N 1
ATOM 760 C CA . VAL A 1 96 ? 3.582 -4.77 -4.316 1 98.75 96 VAL A CA 1
ATOM 761 C C . VAL A 1 96 ? 4.879 -4.062 -3.922 1 98.75 96 VAL A C 1
ATOM 763 O O . VAL A 1 96 ? 5.422 -3.273 -4.699 1 98.75 96 VAL A O 1
ATOM 766 N N . ILE A 1 97 ? 5.316 -4.285 -2.715 1 98.5 97 ILE A N 1
ATOM 767 C CA . ILE A 1 97 ? 6.574 -3.773 -2.184 1 98.5 97 ILE A CA 1
ATOM 768 C C . ILE A 1 97 ? 7.539 -4.93 -1.938 1 98.5 97 ILE A C 1
ATOM 770 O O . ILE A 1 97 ? 7.234 -5.852 -1.176 1 98.5 97 ILE A O 1
ATOM 774 N N . GLU A 1 98 ? 8.648 -4.918 -2.543 1 97.81 98 GLU A N 1
ATOM 775 C CA . GLU A 1 98 ? 9.617 -6 -2.432 1 97.81 98 GLU A CA 1
ATOM 776 C C . GLU A 1 98 ? 11.016 -5.535 -2.822 1 97.81 98 GLU A C 1
ATOM 778 O O . GLU A 1 98 ? 11.188 -4.406 -3.287 1 97.81 98 GLU A O 1
ATOM 783 N N . LYS A 1 99 ? 11.977 -6.34 -2.5 1 95.38 99 LY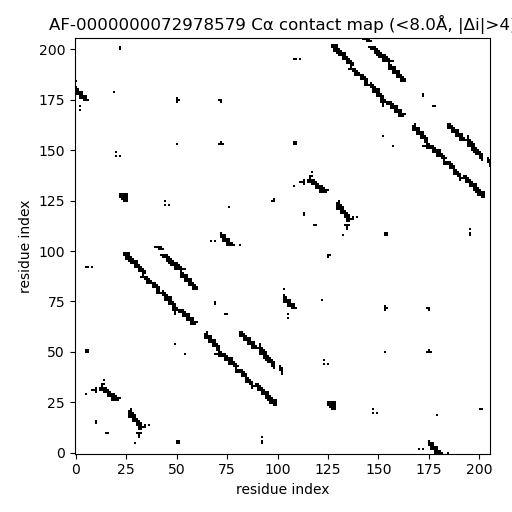S A N 1
ATOM 784 C CA . LYS A 1 99 ? 13.352 -6.035 -2.875 1 95.38 99 LYS A CA 1
ATOM 785 C C . LYS A 1 99 ? 13.5 -5.934 -4.391 1 95.38 99 LYS A C 1
ATOM 787 O O . LYS A 1 99 ? 12.922 -6.73 -5.129 1 95.38 99 LYS A O 1
ATOM 792 N N . THR A 1 100 ? 14.281 -4.961 -4.801 1 89 100 THR A N 1
ATOM 793 C CA . THR A 1 100 ? 14.547 -4.809 -6.227 1 89 100 THR A CA 1
ATOM 794 C C . THR A 1 100 ? 15.055 -6.121 -6.824 1 89 100 THR A C 1
ATOM 796 O O . THR A 1 100 ? 15.93 -6.773 -6.254 1 89 100 THR A O 1
ATOM 799 N N . GLY A 1 101 ? 14.422 -6.523 -7.891 1 81.25 101 GLY A N 1
ATOM 800 C CA . GLY A 1 101 ? 14.867 -7.707 -8.609 1 81.25 101 GLY A CA 1
ATOM 801 C C . GLY A 1 101 ? 14.281 -8.992 -8.062 1 81.25 101 GLY A C 1
ATOM 802 O O . GLY A 1 101 ? 14.633 -10.086 -8.523 1 81.25 101 GLY A O 1
ATOM 803 N N . SER A 1 102 ? 13.453 -8.883 -7.07 1 76.38 102 SER A N 1
ATOM 804 C CA . SER A 1 102 ? 12.797 -10.062 -6.508 1 76.38 102 SER A CA 1
ATOM 805 C C . SER A 1 102 ? 11.836 -10.695 -7.512 1 76.38 102 SER A C 1
ATOM 807 O O . SER A 1 102 ? 11.125 -9.984 -8.227 1 76.38 102 SER A O 1
ATOM 809 N N . VAL A 1 103 ? 12.016 -11.984 -7.879 1 66.94 103 VAL A N 1
ATOM 810 C CA . VAL A 1 103 ? 11.117 -12.758 -8.734 1 66.94 103 VAL A CA 1
ATOM 811 C C . VAL A 1 103 ? 10.328 -13.75 -7.883 1 66.94 103 VAL A C 1
ATOM 813 O O . VAL A 1 103 ? 10.875 -14.367 -6.965 1 66.94 103 VAL A O 1
ATOM 816 N N . MET B 1 1 ? 4.188 -15.594 7.141 1 95.44 1 MET B N 1
ATOM 817 C CA . MET B 1 1 ? 3.213 -14.828 6.363 1 95.44 1 MET B CA 1
ATOM 818 C C . MET B 1 1 ? 1.993 -14.484 7.211 1 95.44 1 MET B C 1
ATOM 820 O O . MET B 1 1 ? 1.683 -15.188 8.18 1 95.44 1 MET B O 1
ATOM 824 N N . GLU B 1 2 ? 1.331 -13.43 6.918 1 97.12 2 GLU B N 1
ATOM 825 C CA . GLU B 1 2 ? 0.1 -13.023 7.594 1 97.12 2 GLU B CA 1
ATOM 826 C C . GLU B 1 2 ? -0.778 -12.18 6.676 1 97.12 2 GLU B C 1
ATOM 828 O O . GLU B 1 2 ? -0.271 -11.461 5.816 1 97.12 2 GLU B O 1
ATOM 833 N N . LYS B 1 3 ? -2.094 -12.336 6.883 1 98.62 3 LYS B N 1
ATOM 834 C CA . LYS B 1 3 ? -3.066 -11.406 6.32 1 98.62 3 LYS B CA 1
ATOM 835 C C . LYS B 1 3 ? -3.451 -10.336 7.332 1 98.62 3 LYS B C 1
ATOM 837 O O . LYS B 1 3 ? -3.785 -10.641 8.477 1 98.62 3 LYS B O 1
ATOM 842 N N . ILE B 1 4 ? -3.359 -9.172 6.969 1 98.81 4 ILE B N 1
ATOM 843 C CA . ILE B 1 4 ? -3.758 -8.031 7.789 1 98.81 4 ILE B CA 1
ATOM 844 C C . ILE B 1 4 ? -4.953 -7.332 7.148 1 98.81 4 ILE B C 1
ATOM 846 O O . ILE B 1 4 ? -4.91 -6.965 5.973 1 98.81 4 ILE B O 1
ATOM 850 N N . THR B 1 5 ? -6.008 -7.219 7.875 1 98.81 5 THR B N 1
ATOM 851 C CA . THR B 1 5 ? -7.164 -6.445 7.438 1 98.81 5 THR B CA 1
ATOM 852 C C . THR B 1 5 ? -7.082 -5.012 7.957 1 98.81 5 THR B C 1
ATOM 854 O O . THR B 1 5 ? -7.316 -4.758 9.141 1 98.81 5 THR B O 1
ATOM 857 N N . ALA B 1 6 ? -6.785 -4.09 7.074 1 98.88 6 ALA B N 1
ATOM 858 C CA . ALA B 1 6 ? -6.48 -2.725 7.492 1 98.88 6 ALA B CA 1
ATOM 859 C C . ALA B 1 6 ? -7.629 -2.131 8.305 1 98.88 6 ALA B C 1
ATOM 861 O O . ALA B 1 6 ? -7.398 -1.452 9.305 1 98.88 6 ALA B O 1
ATOM 862 N N . SER B 1 7 ? -8.844 -2.422 7.895 1 98.62 7 SER B N 1
ATOM 863 C CA . SER B 1 7 ? -10.008 -1.797 8.508 1 98.62 7 SER B CA 1
ATOM 864 C C . SER B 1 7 ? -10.172 -2.238 9.961 1 98.62 7 SER B C 1
ATOM 866 O O . SER B 1 7 ? -10.898 -1.606 10.734 1 98.62 7 SER B 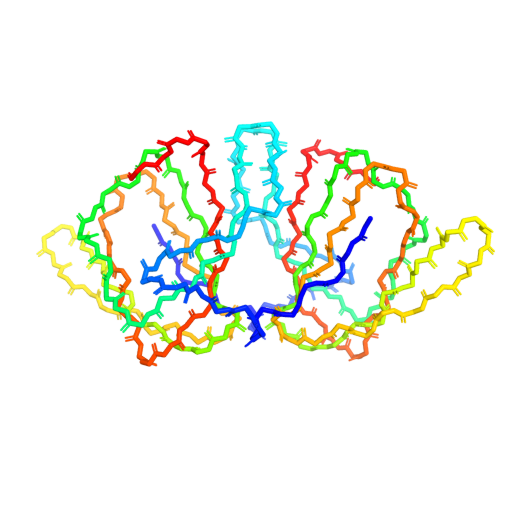O 1
ATOM 868 N N . GLU B 1 8 ? -9.484 -3.314 10.383 1 98.62 8 GLU B N 1
ATOM 869 C CA . GLU B 1 8 ? -9.617 -3.848 11.734 1 98.62 8 GLU B CA 1
ATOM 870 C C . GLU B 1 8 ? -8.555 -3.271 12.656 1 98.62 8 GLU B C 1
ATOM 872 O O . GLU B 1 8 ? -8.594 -3.482 13.875 1 98.62 8 GLU B O 1
ATOM 877 N N . PHE B 1 9 ? -7.562 -2.621 12.125 1 98.75 9 PHE B N 1
ATOM 878 C CA . PHE B 1 9 ? -6.512 -2.021 12.93 1 98.75 9 PHE B CA 1
ATOM 879 C C . PHE B 1 9 ? -6.973 -0.696 13.523 1 98.75 9 PHE B C 1
ATOM 881 O O . PHE B 1 9 ? -7.5 0.16 12.812 1 98.75 9 PHE B O 1
ATOM 888 N N . THR B 1 10 ? -6.859 -0.515 14.789 1 98.5 10 THR B N 1
ATOM 889 C CA . THR B 1 10 ? -7.117 0.752 15.461 1 98.5 10 THR B CA 1
ATOM 890 C C . THR B 1 10 ? -6.004 1.075 16.453 1 98.5 10 THR B C 1
ATOM 892 O O . THR B 1 10 ? -5.691 0.269 17.328 1 98.5 10 THR B O 1
ATOM 895 N N . GLY B 1 11 ? -5.395 2.189 16.297 1 97.94 11 GLY B N 1
ATOM 896 C CA . GLY B 1 11 ? -4.414 2.658 17.266 1 97.94 11 GLY B CA 1
ATOM 897 C C . GLY B 1 11 ? -5.035 3.234 18.516 1 97.94 11 GLY B C 1
ATOM 898 O O . GLY B 1 11 ? -6.219 3.578 18.531 1 97.94 11 GLY B O 1
ATOM 899 N N . SER B 1 12 ? -4.262 3.367 19.531 1 97.88 12 SER B N 1
ATOM 900 C CA . SER B 1 12 ? -4.699 4.004 20.766 1 97.88 12 SER B CA 1
ATOM 901 C C . SER B 1 12 ? -4.641 5.523 20.656 1 97.88 12 SER B C 1
ATOM 903 O O . SER B 1 12 ? -5.379 6.234 21.344 1 97.88 12 SER B O 1
ATOM 905 N N . HIS B 1 13 ? -3.787 6.059 19.828 1 98.38 13 HIS B N 1
ATOM 906 C CA . HIS B 1 13 ? -3.631 7.48 19.531 1 98.38 13 HIS B CA 1
ATOM 907 C C . HIS B 1 13 ? -3.502 7.723 18.031 1 98.38 13 HIS B C 1
ATOM 909 O O . HIS B 1 13 ? -3.098 6.828 17.281 1 98.38 13 HIS B O 1
ATOM 915 N N . ALA B 1 14 ? -3.824 8.914 17.625 1 98.69 14 ALA B N 1
ATOM 916 C CA . ALA B 1 14 ? -3.668 9.297 16.219 1 98.69 14 ALA B CA 1
ATOM 917 C C . ALA B 1 14 ? -2.238 9.062 15.742 1 98.69 14 ALA B C 1
ATOM 919 O O . ALA B 1 14 ? -1.278 9.406 16.438 1 98.69 14 ALA B O 1
ATOM 920 N N . TRP B 1 15 ? -2.1 8.375 14.617 1 98.38 15 TRP B N 1
ATOM 921 C CA . TRP B 1 15 ? -0.869 8.141 13.867 1 98.38 15 TRP B CA 1
ATOM 922 C C . TRP B 1 15 ? -0.032 7.047 14.516 1 98.38 15 TRP B C 1
ATOM 924 O O . TRP B 1 15 ? 1.14 6.867 14.172 1 98.38 15 TRP B O 1
ATOM 934 N N . ASP B 1 16 ? -0.73 6.344 15.477 1 98.56 16 ASP B N 1
ATOM 935 C CA . ASP B 1 16 ? -0.137 5.059 15.836 1 98.56 16 ASP B CA 1
ATOM 936 C C . ASP B 1 16 ? 0.04 4.172 14.602 1 98.56 16 ASP B C 1
ATOM 938 O O . ASP B 1 16 ? -0.719 4.277 13.641 1 98.56 16 ASP B O 1
ATOM 942 N N . ALA B 1 17 ? 1.042 3.312 14.68 1 98.44 17 ALA B N 1
ATOM 943 C CA . ALA B 1 17 ? 1.32 2.496 13.5 1 98.44 17 ALA B CA 1
ATOM 944 C C . ALA B 1 17 ? 1.655 1.061 13.891 1 98.44 17 ALA B C 1
ATOM 946 O O . ALA B 1 17 ? 2.205 0.816 14.969 1 98.44 17 ALA B O 1
ATOM 947 N N . ARG B 1 18 ? 1.239 0.207 13.078 1 98.38 18 ARG B N 1
ATOM 948 C CA . ARG B 1 18 ? 1.724 -1.17 13.078 1 98.38 18 ARG B CA 1
ATOM 949 C C . ARG B 1 18 ? 2.842 -1.356 12.055 1 98.38 18 ARG B C 1
ATOM 951 O O . ARG B 1 18 ? 2.66 -1.077 10.867 1 98.38 18 ARG B O 1
ATOM 958 N N . ASP B 1 19 ? 4.004 -1.817 12.531 1 98.25 19 ASP B N 1
ATOM 959 C CA . ASP B 1 19 ? 5.094 -2.117 11.609 1 98.25 19 ASP B CA 1
ATOM 960 C C . ASP B 1 19 ? 4.828 -3.41 10.844 1 98.25 19 ASP B C 1
ATOM 962 O O . ASP B 1 19 ? 4.672 -4.473 11.445 1 98.25 19 ASP B O 1
ATOM 966 N N . ILE B 1 20 ? 4.836 -3.338 9.562 1 98.5 20 ILE B N 1
ATOM 967 C CA . ILE B 1 20 ? 4.574 -4.52 8.75 1 98.5 20 ILE B CA 1
ATOM 968 C C . ILE B 1 20 ? 5.898 -5.168 8.344 1 98.5 20 ILE B C 1
ATOM 970 O O . ILE B 1 20 ? 6.105 -6.359 8.578 1 98.5 20 ILE B O 1
AT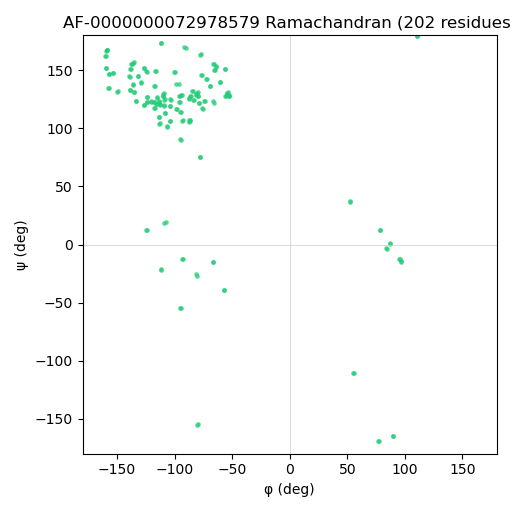OM 974 N N . GLU B 1 21 ? 6.75 -4.328 7.719 1 97.81 21 GLU B N 1
ATOM 975 C CA . GLU B 1 21 ? 8.016 -4.852 7.219 1 97.81 21 GLU B CA 1
ATOM 976 C C . GLU B 1 21 ? 9.031 -3.727 7.008 1 97.81 21 GLU B C 1
ATOM 978 O O . GLU B 1 21 ? 8.656 -2.561 6.871 1 97.81 21 GLU B O 1
ATOM 983 N N . ARG B 1 22 ? 10.336 -4.086 7.125 1 96.75 22 ARG B N 1
ATOM 984 C CA . ARG B 1 22 ? 11.438 -3.252 6.652 1 96.75 22 ARG B CA 1
ATOM 985 C C . ARG B 1 22 ? 12.219 -3.951 5.547 1 96.75 22 ARG B C 1
ATOM 987 O O . ARG B 1 22 ? 12.727 -5.055 5.742 1 96.75 22 ARG B O 1
ATOM 994 N N . ILE B 1 23 ? 12.188 -3.355 4.438 1 95.81 23 ILE B N 1
ATOM 995 C CA . ILE B 1 23 ? 12.953 -3.869 3.309 1 95.81 23 ILE B CA 1
ATOM 996 C C . ILE B 1 23 ? 14.164 -2.973 3.059 1 95.81 23 ILE B C 1
ATOM 998 O O . ILE B 1 23 ? 14.031 -1.868 2.527 1 95.81 23 ILE B O 1
ATOM 1002 N N . GLU B 1 24 ? 15.273 -3.453 3.51 1 90.19 24 GLU B N 1
ATOM 1003 C CA . GLU B 1 24 ? 16.484 -2.633 3.562 1 90.19 24 GLU B CA 1
ATOM 1004 C C . GLU B 1 24 ? 16.234 -1.35 4.352 1 90.19 24 GLU B C 1
ATOM 1006 O O . GLU B 1 24 ? 15.945 -1.396 5.547 1 90.19 24 GLU B O 1
ATOM 1011 N N . ASP B 1 25 ? 16.219 -0.19 3.688 1 91.69 25 ASP B N 1
ATOM 1012 C CA . ASP B 1 25 ? 16.078 1.063 4.418 1 91.69 25 ASP B CA 1
ATOM 1013 C C . ASP B 1 25 ? 14.695 1.682 4.168 1 91.69 25 ASP B C 1
ATOM 1015 O O . ASP B 1 25 ? 14.5 2.875 4.402 1 91.69 25 ASP B O 1
ATOM 1019 N N . ALA B 1 26 ? 13.75 0.854 3.699 1 96.69 26 ALA B N 1
ATOM 1020 C CA . ALA B 1 26 ? 12.367 1.296 3.516 1 96.69 26 ALA B CA 1
ATOM 1021 C C . ALA B 1 26 ? 11.445 0.66 4.551 1 96.69 26 ALA B C 1
ATOM 1023 O O . ALA B 1 26 ? 11.414 -0.564 4.691 1 96.69 26 ALA B O 1
ATOM 1024 N N . THR B 1 27 ? 10.734 1.464 5.281 1 97.62 27 THR B N 1
ATOM 1025 C CA . THR B 1 27 ? 9.758 0.946 6.23 1 97.62 27 THR B CA 1
ATOM 1026 C C . THR B 1 27 ? 8.359 0.936 5.617 1 97.62 27 THR B C 1
ATOM 1028 O O . THR B 1 27 ? 7.996 1.851 4.879 1 97.62 27 THR B O 1
ATOM 1031 N N . VAL B 1 28 ? 7.617 -0.086 5.84 1 98.62 28 VAL B N 1
ATOM 1032 C CA . VAL B 1 28 ? 6.215 -0.244 5.477 1 98.62 28 VAL B CA 1
ATOM 1033 C C . VAL B 1 28 ? 5.359 -0.319 6.734 1 98.62 28 VAL B C 1
ATOM 1035 O O . VAL B 1 28 ? 5.406 -1.309 7.469 1 98.62 28 VAL B O 1
ATOM 1038 N N . ARG B 1 29 ? 4.578 0.742 6.965 1 98.75 29 ARG B N 1
ATOM 1039 C CA . ARG B 1 29 ? 3.814 0.812 8.203 1 98.75 29 ARG B CA 1
ATOM 1040 C C . ARG B 1 29 ? 2.344 1.109 7.93 1 98.75 29 ARG B C 1
ATOM 1042 O O . ARG B 1 29 ? 2.023 1.897 7.035 1 98.75 29 ARG B O 1
ATOM 1049 N N . LEU B 1 30 ? 1.523 0.469 8.633 1 98.94 30 LEU B N 1
ATOM 1050 C CA . LEU B 1 30 ? 0.089 0.732 8.617 1 98.94 30 LEU B CA 1
ATOM 1051 C C . LEU B 1 30 ? -0.304 1.689 9.734 1 98.94 30 LEU B C 1
ATOM 1053 O O . LEU B 1 30 ? -0.224 1.338 10.914 1 98.94 30 LEU B O 1
ATOM 1057 N N . HIS B 1 31 ? -0.752 2.861 9.383 1 98.88 31 HIS B N 1
ATOM 1058 C CA . HIS B 1 31 ? -1.112 3.877 10.367 1 98.88 31 HIS B CA 1
ATOM 1059 C C . HIS B 1 31 ? -2.623 3.938 10.57 1 98.88 31 HIS B C 1
ATOM 1061 O O . HIS B 1 31 ? -3.389 3.688 9.633 1 98.88 31 HIS B O 1
ATOM 1067 N N . TRP B 1 32 ? -2.971 4.273 11.758 1 98.88 32 TRP B N 1
ATOM 1068 C CA . TRP B 1 32 ? -4.332 4.672 12.102 1 98.88 32 TRP B CA 1
ATOM 1069 C C . TRP B 1 32 ? -4.367 6.109 12.609 1 98.88 32 TRP B C 1
ATOM 1071 O O . TRP B 1 32 ? -3.529 6.512 13.422 1 98.88 32 TRP B O 1
ATOM 1081 N N . THR B 1 33 ? -5.352 6.898 12.156 1 98.88 33 THR B N 1
ATOM 1082 C CA . THR B 1 33 ? -5.449 8.266 12.672 1 98.88 33 THR B CA 1
ATOM 1083 C C . THR B 1 33 ? -6.867 8.805 12.508 1 98.88 33 THR B C 1
ATOM 1085 O O . THR B 1 33 ? -7.555 8.469 11.539 1 98.88 33 THR B O 1
ATOM 1088 N N . ASP B 1 34 ? -7.344 9.602 13.352 1 98.69 34 ASP B N 1
ATOM 1089 C CA . ASP B 1 34 ? -8.594 10.359 13.25 1 98.69 34 ASP B CA 1
ATOM 1090 C C . ASP B 1 34 ? -8.344 11.852 13.422 1 98.69 34 ASP B C 1
ATOM 1092 O O . ASP B 1 34 ? -9.281 12.625 13.664 1 98.69 34 ASP B O 1
ATOM 1096 N N . ALA B 1 35 ? -7.02 12.195 13.367 1 98.81 35 ALA B N 1
ATOM 1097 C CA . ALA B 1 35 ? -6.621 13.602 13.484 1 98.81 35 ALA B CA 1
ATOM 1098 C C . ALA B 1 35 ? -5.535 13.945 12.461 1 98.81 35 ALA B C 1
ATOM 1100 O O . ALA B 1 35 ? -4.785 13.07 12.031 1 98.81 35 ALA B O 1
ATOM 1101 N N . PRO B 1 36 ? -5.43 15.195 12.094 1 98.69 36 PRO B N 1
ATOM 1102 C CA . PRO B 1 36 ? -4.414 15.602 11.125 1 98.69 36 PRO B CA 1
ATOM 1103 C C . PRO B 1 36 ? -2.99 15.391 11.641 1 98.69 36 PRO B C 1
ATOM 1105 O O . PRO B 1 36 ? -2.766 15.352 12.852 1 98.69 36 PRO B O 1
ATOM 1108 N N . TYR B 1 37 ? -2.07 15.211 10.688 1 98.06 37 TYR B N 1
ATOM 1109 C CA . TYR B 1 37 ? -0.653 15.273 11.031 1 98.06 37 TYR B CA 1
ATOM 1110 C C . TYR B 1 37 ? -0.178 16.719 11.117 1 98.06 37 TYR B C 1
ATOM 1112 O O . TYR B 1 37 ? -0.955 17.609 11.453 1 98.06 37 TYR B O 1
ATOM 1120 N N . ILE B 1 38 ? 1.082 16.969 10.93 1 97.06 38 ILE B N 1
ATOM 1121 C CA . ILE B 1 38 ? 1.659 18.312 10.891 1 97.06 38 ILE B CA 1
ATOM 1122 C C . ILE B 1 38 ? 2.23 18.578 9.5 1 97.06 38 ILE B C 1
ATOM 1124 O O . ILE B 1 38 ? 2.639 17.656 8.797 1 97.06 38 ILE B O 1
ATOM 1128 N N . TRP B 1 39 ? 2.182 19.828 9.133 1 97.25 39 TRP B N 1
ATOM 1129 C CA . TRP B 1 39 ? 2.852 20.234 7.898 1 97.25 39 TRP B CA 1
ATOM 1130 C C . TRP B 1 39 ? 4.324 19.844 7.93 1 97.25 39 TRP B C 1
ATOM 1132 O O . TRP B 1 39 ? 5.043 20.172 8.875 1 97.25 39 TRP B O 1
ATOM 1142 N N . HIS B 1 40 ? 4.77 19.125 6.852 1 96.5 40 HIS B N 1
ATOM 1143 C CA . HIS B 1 40 ? 6.16 18.688 6.871 1 96.5 40 HIS B CA 1
ATOM 1144 C C . HIS B 1 40 ? 6.664 18.391 5.465 1 96.5 40 HIS B C 1
ATOM 1146 O O . HIS B 1 40 ? 5.879 18.359 4.512 1 96.5 40 HIS B O 1
ATOM 1152 N N . VAL B 1 41 ? 7.984 18.25 5.383 1 95.31 41 VAL B N 1
ATOM 1153 C CA . VAL B 1 41 ? 8.703 17.672 4.25 1 95.31 41 VAL B CA 1
ATOM 1154 C C . VAL B 1 41 ? 9.422 16.406 4.684 1 95.31 41 VAL B C 1
ATOM 1156 O O . VAL B 1 41 ? 10.141 16.391 5.688 1 95.31 41 VAL B O 1
ATOM 1159 N N . ASN B 1 42 ? 9.047 15.32 4.016 1 94.31 42 ASN B N 1
ATOM 1160 C CA . ASN B 1 42 ? 9.703 14.07 4.371 1 94.31 42 ASN B CA 1
ATOM 1161 C C . ASN B 1 42 ? 11.188 14.102 4.043 1 94.31 42 ASN B C 1
ATOM 1163 O O . ASN B 1 42 ? 11.609 14.797 3.113 1 94.31 42 ASN B O 1
ATOM 1167 N N . ASP B 1 43 ? 11.961 13.336 4.855 1 93.81 43 ASP B N 1
ATOM 1168 C CA . ASP B 1 43 ? 13.352 13.078 4.496 1 93.81 43 ASP B CA 1
ATOM 1169 C C . ASP B 1 43 ? 13.445 12 3.422 1 93.81 43 ASP B C 1
ATOM 1171 O O . ASP B 1 43 ? 13.82 10.859 3.711 1 93.81 43 ASP B O 1
ATOM 1175 N N . GLY B 1 44 ? 13.125 12.289 2.141 1 94.69 44 GLY B N 1
ATOM 1176 C CA . GLY B 1 44 ? 13.047 11.359 1.021 1 94.69 44 GLY B CA 1
ATOM 1177 C C . GLY B 1 44 ? 11.633 11.141 0.529 1 94.69 44 GLY B C 1
ATOM 1178 O O . GLY B 1 44 ? 10.688 11.758 1.028 1 94.69 44 GLY B O 1
ATOM 1179 N N . PRO B 1 45 ? 11.523 10.305 -0.507 1 96.69 45 PRO B N 1
ATOM 1180 C CA . PRO B 1 45 ? 10.188 10.055 -1.054 1 96.69 45 PRO B CA 1
ATOM 1181 C C . PRO B 1 45 ? 9.281 9.305 -0.077 1 96.69 45 PRO B C 1
ATOM 1183 O O . PRO B 1 45 ? 9.773 8.625 0.827 1 96.69 45 PRO B O 1
ATOM 1186 N N . GLU B 1 46 ? 8.039 9.461 -0.237 1 98 46 GLU B N 1
ATOM 1187 C CA . GLU B 1 46 ? 7.012 8.789 0.554 1 98 46 GLU B CA 1
ATOM 1188 C C . GLU B 1 46 ? 5.855 8.328 -0.325 1 98 46 GLU B C 1
ATOM 1190 O O . GLU B 1 46 ? 5.406 9.062 -1.208 1 98 46 GLU B O 1
ATOM 1195 N N . VAL B 1 47 ? 5.449 7.145 -0.159 1 98.75 47 VAL B N 1
ATOM 1196 C CA . VAL B 1 47 ? 4.23 6.617 -0.762 1 98.75 47 VAL B CA 1
ATOM 1197 C C . VAL B 1 47 ? 3.164 6.422 0.314 1 98.75 47 VAL B C 1
ATOM 1199 O O . VAL B 1 47 ? 3.352 5.637 1.248 1 98.75 47 VAL B O 1
ATOM 1202 N N . PHE B 1 48 ? 2.098 7.195 0.264 1 98.94 48 PHE B N 1
ATOM 1203 C CA . PHE B 1 48 ? 0.965 7.199 1.184 1 98.94 48 PHE B CA 1
ATOM 1204 C C . PHE B 1 48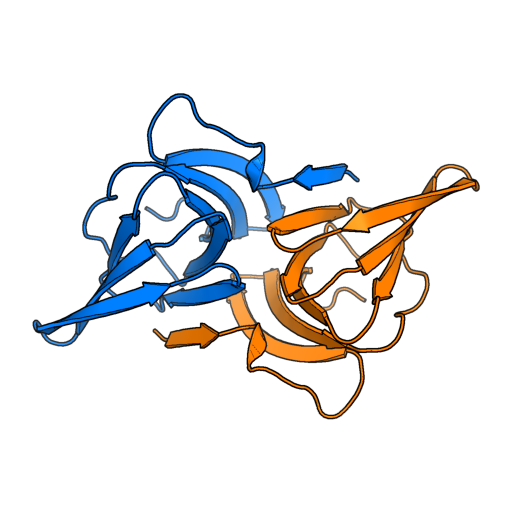 ? -0.279 6.625 0.513 1 98.94 48 PHE B C 1
ATOM 1206 O O . PHE B 1 48 ? -0.743 7.152 -0.5 1 98.94 48 PHE B O 1
ATOM 1213 N N . VAL B 1 49 ? -0.827 5.527 1.056 1 99 49 VAL B N 1
ATOM 1214 C CA . VAL B 1 49 ? -1.907 4.797 0.399 1 99 49 VAL B CA 1
ATOM 1215 C C . VAL B 1 49 ? -3.109 4.699 1.336 1 99 49 VAL B C 1
ATOM 1217 O O . VAL B 1 49 ? -2.986 4.223 2.467 1 99 49 VAL B O 1
ATOM 1220 N N . VAL B 1 50 ? -4.25 5.094 0.903 1 99 50 VAL B N 1
ATOM 1221 C CA . VAL B 1 50 ? -5.449 4.98 1.729 1 99 50 VAL B CA 1
ATOM 1222 C C . VAL B 1 50 ? -6.027 3.572 1.605 1 99 50 VAL B C 1
ATOM 1224 O O . VAL B 1 50 ? -6.375 3.131 0.507 1 99 50 VAL B O 1
ATOM 1227 N N . LEU B 1 51 ? -6.195 2.918 2.734 1 98.94 51 LEU B N 1
ATOM 1228 C CA . LEU B 1 51 ? -6.68 1.542 2.725 1 98.94 51 LEU B CA 1
ATOM 1229 C C . LEU B 1 51 ? -8.086 1.456 3.318 1 98.94 51 LEU B C 1
ATOM 1231 O O . LEU B 1 51 ? -8.797 0.476 3.094 1 98.94 51 LEU B O 1
ATOM 1235 N N . ASP B 1 52 ? -8.438 2.381 4.078 1 98.88 52 ASP B N 1
ATOM 1236 C CA . ASP B 1 52 ? -9.766 2.541 4.664 1 98.88 52 ASP B CA 1
ATOM 1237 C C . ASP B 1 52 ? -10.023 3.996 5.047 1 98.88 52 ASP B C 1
ATOM 1239 O O . ASP B 1 52 ? -9.141 4.668 5.586 1 98.88 52 ASP B O 1
ATOM 1243 N N . GLY B 1 53 ? -11.219 4.551 4.715 1 98.75 53 GLY B N 1
ATOM 1244 C CA . GLY B 1 53 ? -11.547 5.941 4.988 1 98.75 53 GLY B CA 1
ATOM 1245 C C . GLY B 1 53 ? -11.156 6.883 3.867 1 98.75 53 GLY B C 1
ATOM 1246 O O . GLY B 1 53 ? -11.016 6.461 2.715 1 98.75 53 GLY B O 1
ATOM 1247 N N . GLU B 1 54 ? -11.141 8.156 4.195 1 98.94 54 GLU B N 1
ATOM 1248 C CA . GLU B 1 54 ? -10.805 9.188 3.223 1 98.94 54 GLU B CA 1
ATOM 1249 C C . GLU B 1 54 ? -9.906 10.258 3.844 1 98.94 54 GLU B C 1
ATOM 1251 O O . GLU B 1 54 ? -9.977 10.508 5.047 1 98.94 54 GLU B O 1
ATOM 1256 N N . VAL B 1 55 ? -9.078 10.875 2.992 1 98.94 55 VAL B N 1
ATOM 1257 C CA . VAL B 1 55 ? -8.109 11.852 3.465 1 98.94 55 VAL B CA 1
ATOM 1258 C C . VAL B 1 55 ? -8.117 13.07 2.537 1 98.94 55 VAL B C 1
ATOM 1260 O O . VAL B 1 55 ? -8.133 12.922 1.313 1 98.94 55 VAL B O 1
ATOM 1263 N N . ASP B 1 56 ? -8.188 14.219 3.102 1 98.94 56 ASP B N 1
ATOM 1264 C CA . ASP B 1 56 ? -7.793 15.414 2.373 1 98.94 56 ASP B CA 1
ATOM 1265 C C . ASP B 1 56 ? -6.293 15.68 2.521 1 98.94 56 ASP B C 1
ATOM 1267 O O . ASP B 1 56 ? -5.828 16.062 3.596 1 98.94 56 ASP B O 1
ATOM 1271 N N . MET B 1 57 ? -5.527 15.422 1.497 1 98.94 57 MET B N 1
ATOM 1272 C CA . MET B 1 57 ? -4.094 15.711 1.503 1 98.94 57 MET B CA 1
ATOM 1273 C C . MET B 1 57 ? -3.82 17.141 1.074 1 98.94 57 MET B C 1
ATOM 1275 O O . MET B 1 57 ? -4.023 17.5 -0.088 1 98.94 57 MET B O 1
ATOM 1279 N N . HIS B 1 58 ? -3.453 17.891 2.064 1 98.75 58 HIS B N 1
ATOM 1280 C CA . HIS B 1 58 ? -3.057 19.266 1.749 1 98.75 58 HIS B CA 1
ATOM 1281 C C . HIS B 1 58 ? -1.615 19.312 1.255 1 98.75 58 HIS B C 1
ATOM 1283 O O . HIS B 1 58 ? -0.72 18.734 1.871 1 98.75 58 HIS B O 1
ATOM 1289 N N . VAL B 1 59 ? -1.405 19.938 0.153 1 98.56 59 VAL B N 1
ATOM 1290 C CA . VAL B 1 59 ? -0.066 20.078 -0.408 1 98.56 59 VAL B CA 1
ATOM 1291 C C . VAL B 1 59 ? 0.223 21.562 -0.671 1 98.56 59 VAL B C 1
ATOM 1293 O O . VAL B 1 59 ? -0.701 22.359 -0.811 1 98.56 59 VAL B O 1
ATOM 1296 N N . ARG B 1 60 ? 1.479 21.906 -0.616 1 96.69 60 ARG B N 1
ATOM 1297 C CA . ARG B 1 60 ? 1.892 23.281 -0.915 1 96.69 60 ARG B CA 1
ATOM 1298 C C . ARG B 1 60 ? 2.975 23.297 -1.987 1 96.69 60 ARG B C 1
ATOM 1300 O O . ARG B 1 60 ? 4.023 22.672 -1.832 1 96.69 60 ARG B O 1
ATOM 1307 N N . LYS B 1 61 ? 2.641 23.953 -3.07 1 91.19 61 LYS B N 1
ATOM 1308 C CA . LYS B 1 61 ? 3.574 24.188 -4.168 1 91.19 61 LYS B CA 1
ATOM 1309 C C . LYS B 1 61 ? 3.703 25.672 -4.477 1 91.19 61 LYS B C 1
ATOM 1311 O O . LYS B 1 61 ? 2.703 26.344 -4.723 1 91.19 61 LYS B O 1
ATOM 1316 N N . ASN B 1 62 ? 4.914 26.125 -4.402 1 91.88 62 ASN B N 1
ATOM 1317 C CA . ASN B 1 62 ? 5.176 27.531 -4.664 1 91.88 62 ASN B CA 1
ATOM 1318 C C . ASN B 1 62 ? 4.281 28.438 -3.822 1 91.88 62 ASN B C 1
ATOM 1320 O O . ASN B 1 62 ? 3.68 29.375 -4.34 1 91.88 62 ASN B O 1
ATOM 1324 N N . GLY B 1 63 ? 4.043 27.984 -2.582 1 91.5 63 GLY B N 1
ATOM 1325 C CA . GLY B 1 63 ? 3.318 28.797 -1.621 1 91.5 63 GLY B CA 1
ATOM 1326 C C . GLY B 1 63 ? 1.812 28.688 -1.757 1 91.5 63 GLY B C 1
ATOM 1327 O O . GLY B 1 63 ? 1.065 29.297 -0.984 1 91.5 63 GLY B O 1
ATOM 1328 N N . VAL B 1 64 ? 1.365 27.969 -2.695 1 96.5 64 VAL B N 1
ATOM 1329 C CA . VAL B 1 64 ? -0.07 27.812 -2.902 1 96.5 64 VAL B CA 1
ATOM 1330 C C . VAL B 1 64 ? -0.519 26.453 -2.393 1 96.5 64 VAL B C 1
ATOM 1332 O O . VAL B 1 64 ? 0.037 25.422 -2.785 1 96.5 64 VAL B O 1
ATOM 1335 N N . GLU B 1 65 ? -1.506 26.5 -1.507 1 97.25 65 GLU B N 1
ATOM 1336 C CA . GLU B 1 65 ? -2.031 25.266 -0.957 1 97.25 65 GLU B CA 1
ATOM 1337 C C . GLU B 1 65 ? -3.09 24.656 -1.872 1 97.25 65 GLU B C 1
ATOM 1339 O O . GLU B 1 65 ? -3.926 25.375 -2.424 1 97.25 65 GLU B O 1
ATOM 1344 N N . GLU B 1 66 ? -3.012 23.406 -2.15 1 97.88 66 GLU B N 1
ATOM 1345 C CA . GLU B 1 66 ? -3.992 22.594 -2.857 1 97.88 66 GLU B CA 1
ATOM 1346 C C . GLU B 1 66 ? -4.395 21.375 -2.031 1 97.88 66 GLU B C 1
ATOM 1348 O O . GLU B 1 66 ? -3.607 20.875 -1.223 1 97.88 66 GLU B O 1
ATOM 1353 N N . VAL B 1 67 ? -5.645 20.938 -2.213 1 98.56 67 VAL B N 1
ATOM 1354 C CA . VAL B 1 67 ? -6.121 19.766 -1.483 1 98.56 67 VAL B CA 1
ATOM 1355 C C . VAL B 1 67 ? -6.434 18.641 -2.465 1 98.56 67 VAL B C 1
ATOM 1357 O O . VAL B 1 67 ? -7.164 18.844 -3.438 1 98.56 67 VAL B O 1
ATOM 1360 N N . LEU B 1 68 ? -5.895 17.516 -2.268 1 98.75 68 LEU B N 1
ATOM 1361 C CA . LEU B 1 68 ? -6.199 16.297 -3.006 1 98.75 68 LEU B CA 1
ATOM 1362 C C .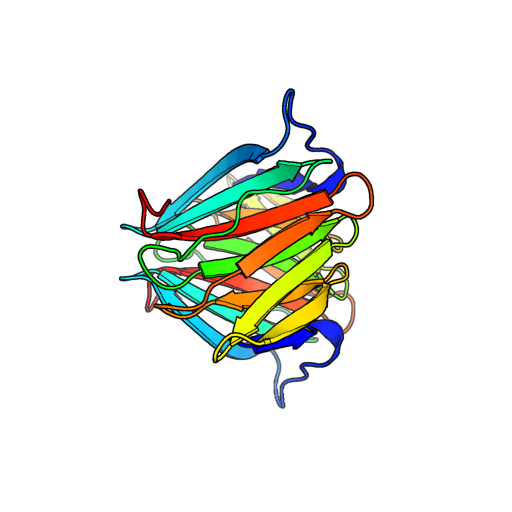 LEU B 1 68 ? -7.066 15.359 -2.17 1 98.75 68 LEU B C 1
ATOM 1364 O O . LEU B 1 68 ? -6.664 14.93 -1.087 1 98.75 68 LEU B O 1
ATOM 1368 N N . ARG B 1 69 ? -8.227 15.07 -2.65 1 98.88 69 ARG B N 1
ATOM 1369 C CA . ARG B 1 69 ? -9.07 14.094 -1.978 1 98.88 69 ARG B CA 1
ATOM 1370 C C . ARG B 1 69 ? -8.625 12.672 -2.301 1 98.88 69 ARG B C 1
ATOM 1372 O O . ARG B 1 69 ? -8.555 12.289 -3.469 1 98.88 69 ARG B O 1
ATOM 1379 N N . LEU B 1 70 ? -8.312 11.969 -1.272 1 98.94 70 LEU B N 1
ATOM 1380 C CA . LEU B 1 70 ? -7.902 10.578 -1.427 1 98.94 70 LEU B CA 1
ATOM 1381 C C . LEU B 1 70 ? -8.977 9.633 -0.893 1 98.94 70 LEU B C 1
ATOM 1383 O O . LEU B 1 70 ? -9.469 9.812 0.221 1 98.94 70 LEU B O 1
ATOM 1387 N N . LYS B 1 71 ? -9.297 8.711 -1.692 1 98.88 71 LYS B N 1
ATOM 1388 C CA . LYS B 1 71 ? -10.203 7.641 -1.301 1 98.88 71 LYS B CA 1
ATOM 1389 C C . LYS B 1 71 ? -9.477 6.305 -1.224 1 98.88 71 LYS B C 1
ATOM 1391 O O . LYS B 1 71 ? -8.289 6.219 -1.546 1 98.88 71 LYS B O 1
ATOM 1396 N N . VAL B 1 72 ? -10.211 5.344 -0.753 1 98.88 72 VAL B N 1
ATOM 1397 C CA . VAL B 1 72 ? -9.625 4.012 -0.655 1 98.88 72 VAL B CA 1
ATOM 1398 C C . VAL B 1 72 ? -9.031 3.607 -2.004 1 98.88 72 VAL B C 1
ATOM 1400 O O . VAL B 1 72 ? -9.688 3.742 -3.041 1 98.88 72 VAL B O 1
ATOM 1403 N N . GLY B 1 73 ? -7.781 3.191 -1.979 1 98.88 73 GLY B N 1
ATOM 1404 C CA . GLY B 1 73 ? -7.109 2.768 -3.195 1 98.88 73 GLY B CA 1
ATOM 1405 C C . GLY B 1 73 ? -6.266 3.863 -3.822 1 98.88 73 GLY B C 1
ATOM 1406 O O . GLY B 1 73 ? -5.434 3.594 -4.691 1 98.88 73 GLY B O 1
ATOM 1407 N N . ASP B 1 74 ? -6.477 5.098 -3.41 1 98.94 74 ASP B N 1
ATOM 1408 C CA . ASP B 1 74 ? -5.668 6.191 -3.939 1 98.94 74 ASP B CA 1
ATOM 1409 C C . ASP B 1 74 ? -4.277 6.199 -3.309 1 98.94 74 ASP B C 1
ATOM 1411 O O . ASP B 1 74 ? -4.121 5.871 -2.131 1 98.94 74 ASP B O 1
ATOM 1415 N N . ILE B 1 75 ? -3.268 6.586 -4.078 1 98.94 75 ILE B N 1
ATOM 1416 C CA . ILE B 1 75 ? -1.869 6.703 -3.682 1 98.94 75 ILE B CA 1
ATOM 1417 C C . ILE B 1 75 ? -1.418 8.156 -3.811 1 98.94 75 ILE B C 1
ATOM 1419 O O . ILE B 1 75 ? -1.605 8.781 -4.859 1 98.94 75 ILE B O 1
ATOM 1423 N N . PHE B 1 76 ? -0.96 8.727 -2.764 1 98.94 76 PHE B N 1
ATOM 1424 C CA . PHE B 1 76 ? -0.24 9.992 -2.814 1 98.94 76 PHE B CA 1
ATOM 1425 C C . PHE B 1 76 ? 1.267 9.758 -2.797 1 98.94 76 PHE B C 1
ATOM 1427 O O . PHE B 1 76 ? 1.794 9.141 -1.871 1 98.94 76 PHE B O 1
ATOM 1434 N N . HIS B 1 77 ? 1.91 10.117 -3.814 1 98.81 77 HIS B N 1
ATOM 1435 C CA . HIS B 1 77 ? 3.355 9.977 -3.961 1 98.81 77 HIS B CA 1
ATOM 1436 C C . HIS B 1 77 ? 4.059 11.312 -3.771 1 98.81 77 HIS B C 1
ATOM 1438 O O . HIS B 1 77 ? 3.965 12.195 -4.629 1 98.81 77 HIS B O 1
ATOM 1444 N N . ALA B 1 78 ? 4.719 11.422 -2.607 1 97.81 78 ALA B N 1
ATOM 1445 C CA . ALA B 1 78 ? 5.492 12.625 -2.305 1 97.81 78 ALA B CA 1
ATOM 1446 C C . ALA B 1 78 ? 6.957 12.445 -2.695 1 97.81 78 ALA B C 1
ATOM 1448 O O . ALA B 1 78 ? 7.574 11.43 -2.357 1 97.81 78 ALA B O 1
ATOM 1449 N N . GLU B 1 79 ? 7.504 13.367 -3.436 1 95.94 79 GLU B N 1
ATOM 1450 C CA . GLU B 1 79 ? 8.93 13.422 -3.736 1 95.94 79 GLU B CA 1
ATOM 1451 C C . GLU B 1 79 ? 9.68 14.281 -2.721 1 95.94 79 GLU B C 1
ATOM 1453 O O . GLU B 1 79 ? 9.062 14.906 -1.855 1 95.94 79 GLU B O 1
ATOM 1458 N N . ASN B 1 80 ? 11.008 14.211 -2.797 1 93.38 80 ASN B N 1
ATOM 1459 C CA . ASN B 1 80 ? 11.797 15.078 -1.929 1 93.38 80 ASN B CA 1
ATOM 1460 C C . ASN B 1 80 ? 11.398 16.547 -2.096 1 93.38 80 ASN B C 1
ATOM 1462 O O . ASN B 1 80 ? 11.266 17.031 -3.219 1 93.38 80 ASN B O 1
ATOM 1466 N N . GLY B 1 81 ? 11.156 17.188 -0.936 1 93.62 81 GLY B N 1
ATOM 1467 C CA . GLY B 1 81 ? 10.867 18.609 -0.965 1 93.62 81 GLY B CA 1
ATOM 1468 C C . GLY B 1 81 ? 9.383 18.922 -0.961 1 93.62 81 GLY B C 1
ATOM 1469 O O . GLY B 1 81 ? 8.984 20.078 -0.754 1 93.62 81 GLY B O 1
ATOM 1470 N N . ASP B 1 82 ? 8.562 17.953 -1.178 1 96.12 82 ASP B N 1
ATOM 1471 C CA . ASP B 1 82 ? 7.121 18.172 -1.251 1 96.12 82 ASP B CA 1
ATOM 1472 C C . ASP B 1 82 ? 6.527 18.391 0.14 1 96.12 82 ASP B C 1
ATOM 1474 O O . ASP B 1 82 ? 6.578 17.5 0.99 1 96.12 82 ASP B O 1
ATOM 1478 N N . GLU B 1 83 ? 5.984 19.578 0.365 1 97.62 83 GLU B N 1
ATOM 1479 C CA . GLU B 1 83 ? 5.305 19.906 1.616 1 97.62 83 GLU B CA 1
ATOM 1480 C C . GLU B 1 83 ? 3.879 19.344 1.624 1 97.62 83 GLU B C 1
ATOM 1482 O O . GLU B 1 83 ? 3.123 19.562 0.672 1 97.62 83 GLU B O 1
ATOM 1487 N N . HIS B 1 84 ? 3.479 18.672 2.666 1 98.38 84 HIS B N 1
ATOM 1488 C CA . HIS B 1 84 ? 2.129 18.125 2.689 1 98.38 84 HIS B CA 1
ATOM 1489 C C . HIS B 1 84 ? 1.682 17.812 4.113 1 98.38 84 HIS B C 1
ATOM 1491 O O . HIS B 1 84 ? 2.504 17.781 5.035 1 98.38 84 HIS B O 1
ATOM 1497 N N . VAL B 1 85 ? 0.427 17.656 4.348 1 98.56 85 VAL B N 1
ATOM 1498 C CA . VAL B 1 85 ? -0.182 17.25 5.609 1 98.56 85 VAL B CA 1
ATOM 1499 C C . VAL B 1 85 ? -1.475 16.484 5.336 1 98.56 85 VAL B C 1
ATOM 1501 O O . VAL B 1 85 ? -2.301 16.922 4.531 1 98.56 85 VAL B O 1
ATOM 1504 N N . ALA B 1 86 ? -1.619 15.383 5.953 1 98.81 86 ALA B N 1
ATOM 1505 C CA . ALA B 1 86 ? -2.811 14.555 5.797 1 98.81 86 ALA B CA 1
ATOM 1506 C C . ALA B 1 86 ? -3.898 14.961 6.781 1 98.81 86 ALA B C 1
ATOM 1508 O O . ALA B 1 86 ? -3.672 14.984 7.996 1 98.81 86 ALA B O 1
ATOM 1509 N N . HIS B 1 87 ? -5.047 15.25 6.324 1 98.88 87 HIS B N 1
ATOM 1510 C CA . HIS B 1 87 ? -6.246 15.5 7.113 1 98.88 87 HIS B CA 1
ATOM 1511 C C . HIS B 1 87 ? -7.289 14.406 6.898 1 98.88 87 HIS B C 1
ATOM 1513 O O . HIS B 1 87 ? -8.023 14.43 5.91 1 98.88 87 HIS B O 1
ATOM 1519 N N . PRO B 1 88 ? -7.438 13.508 7.867 1 98.88 88 PRO B N 1
ATOM 1520 C CA . PRO B 1 88 ? -8.43 12.445 7.691 1 98.88 88 PRO B CA 1
ATOM 1521 C C . PRO B 1 88 ? -9.867 12.953 7.824 1 98.88 88 PRO B C 1
ATOM 1523 O O . PRO B 1 88 ? -10.125 13.875 8.594 1 98.88 88 PRO B O 1
ATOM 1526 N N . ASP B 1 89 ? -10.75 12.453 7.059 1 98.69 89 ASP B N 1
ATOM 1527 C CA . ASP B 1 89 ? -12.188 12.609 7.227 1 98.69 89 ASP B CA 1
ATOM 1528 C C . ASP B 1 89 ? -12.781 11.422 7.988 1 98.69 89 ASP B C 1
ATOM 1530 O O . ASP B 1 89 ? -13.156 10.414 7.387 1 98.69 89 ASP B O 1
ATOM 1534 N N . GLY B 1 90 ? -12.836 11.539 9.289 1 98.44 90 GLY B N 1
ATOM 1535 C CA . GLY B 1 90 ? -13.078 10.383 10.133 1 98.44 90 GLY B CA 1
ATOM 1536 C C . GLY B 1 90 ? -11.852 9.5 10.305 1 98.44 90 GLY B C 1
ATOM 1537 O O . GLY B 1 90 ? -10.734 9.922 9.992 1 98.44 90 GLY B O 1
ATOM 1538 N N . ALA B 1 91 ? -12 8.344 10.852 1 98.75 91 ALA B N 1
ATOM 1539 C CA . ALA B 1 91 ? -10.875 7.426 11.047 1 98.75 91 ALA B CA 1
ATOM 1540 C C . ALA B 1 91 ? -10.383 6.879 9.711 1 98.75 91 ALA B C 1
ATOM 1542 O O . ALA B 1 91 ? -11.188 6.512 8.852 1 98.75 91 ALA B O 1
ATOM 1543 N N . VAL B 1 92 ? -9.086 6.855 9.578 1 98.88 92 VAL B N 1
ATOM 1544 C CA . VAL B 1 92 ? -8.477 6.379 8.344 1 98.88 92 VAL B CA 1
ATOM 1545 C C . VAL B 1 92 ? -7.371 5.379 8.664 1 98.88 92 VAL B C 1
ATOM 1547 O O . VAL B 1 92 ? -6.73 5.469 9.711 1 98.88 92 VAL B O 1
ATOM 1550 N N . ARG B 1 93 ? -7.184 4.371 7.859 1 98.94 93 ARG B N 1
ATOM 1551 C CA . ARG B 1 93 ? -6 3.521 7.809 1 98.94 93 ARG B CA 1
ATOM 1552 C C . ARG B 1 93 ? -5.207 3.76 6.527 1 98.94 93 ARG B C 1
ATOM 1554 O O . ARG B 1 93 ? -5.773 3.764 5.434 1 98.94 93 ARG B O 1
ATOM 1561 N N . ALA B 1 94 ? -3.979 4 6.715 1 98.94 94 ALA B N 1
ATOM 1562 C CA . ALA B 1 94 ? -3.129 4.301 5.562 1 98.94 94 ALA B CA 1
ATOM 1563 C C . ALA B 1 94 ? -1.8 3.555 5.656 1 98.94 94 ALA B C 1
ATOM 1565 O O . ALA B 1 94 ? -1.218 3.441 6.734 1 98.94 94 ALA B O 1
ATOM 1566 N N . LEU B 1 95 ? -1.377 3.029 4.555 1 98.94 95 LEU B N 1
ATOM 1567 C CA . LEU B 1 95 ? -0.034 2.471 4.438 1 98.94 95 LEU B CA 1
ATOM 1568 C C . LEU B 1 95 ? 0.974 3.553 4.066 1 98.94 95 LEU B C 1
ATOM 1570 O O . LEU B 1 95 ? 0.74 4.336 3.141 1 98.94 95 LEU B O 1
ATOM 1574 N N . VAL B 1 96 ? 2.014 3.631 4.828 1 98.75 96 VAL B N 1
ATOM 1575 C CA . VAL B 1 96 ? 3.064 4.602 4.535 1 98.75 96 VAL B CA 1
ATOM 1576 C C . VAL B 1 96 ? 4.387 3.875 4.305 1 98.75 96 VAL B C 1
ATOM 1578 O O . VAL B 1 96 ? 4.82 3.078 5.141 1 98.75 96 VAL B O 1
ATOM 1581 N N . ILE B 1 97 ? 4.984 4.086 3.156 1 98.5 97 ILE B N 1
ATOM 1582 C CA . ILE B 1 97 ? 6.289 3.555 2.781 1 98.5 97 ILE B CA 1
ATOM 1583 C C 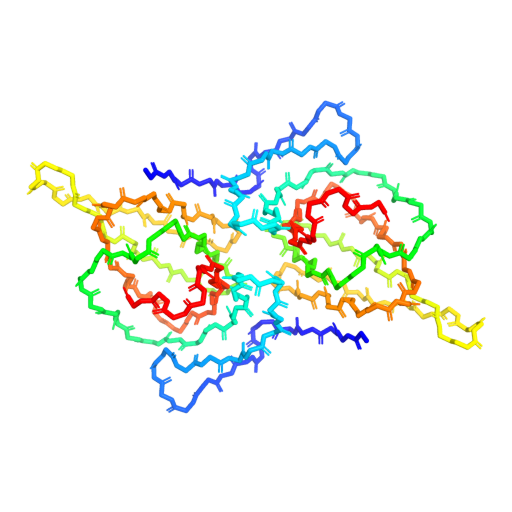. ILE B 1 97 ? 7.297 4.695 2.662 1 98.5 97 ILE B C 1
ATOM 1585 O O . ILE B 1 97 ? 7.105 5.617 1.865 1 98.5 97 ILE B O 1
ATOM 1589 N N . GLU B 1 98 ? 8.312 4.672 3.402 1 97.88 98 GLU B N 1
ATOM 1590 C CA . GLU B 1 98 ? 9.305 5.742 3.414 1 97.88 98 GLU B CA 1
ATOM 1591 C C . GLU B 1 98 ? 10.641 5.258 3.973 1 97.88 98 GLU B C 1
ATOM 1593 O O . GLU B 1 98 ? 10.742 4.125 4.453 1 97.88 98 GLU B O 1
ATOM 1598 N N . LYS B 1 99 ? 11.641 6.066 3.775 1 95.31 99 LYS B N 1
ATOM 1599 C CA . LYS B 1 99 ? 12.961 5.738 4.312 1 95.31 99 LYS B CA 1
ATOM 1600 C C . LYS B 1 99 ? 12.922 5.629 5.832 1 95.31 99 LYS B C 1
ATOM 1602 O O . LYS B 1 99 ? 12.273 6.434 6.504 1 95.31 99 LYS B O 1
ATOM 1607 N N . THR B 1 100 ? 13.648 4.641 6.32 1 88.88 100 THR B N 1
ATOM 1608 C CA . THR B 1 100 ? 13.734 4.477 7.766 1 88.88 100 THR B CA 1
ATOM 1609 C C . THR B 1 100 ? 14.18 5.777 8.43 1 88.88 100 THR B C 1
ATOM 1611 O O . THR B 1 100 ? 15.133 6.422 7.977 1 88.88 100 THR B O 1
ATOM 1614 N N . GLY B 1 101 ? 13.422 6.176 9.422 1 81.19 101 GLY B N 1
ATOM 1615 C CA . GLY B 1 101 ? 13.797 7.348 10.195 1 81.19 101 GLY B CA 1
ATOM 1616 C C . GLY B 1 101 ? 13.289 8.648 9.594 1 81.19 101 GLY B C 1
ATOM 1617 O O . GLY B 1 101 ? 13.578 9.727 10.109 1 81.19 101 GLY B O 1
ATOM 1618 N N . SER B 1 102 ? 12.586 8.555 8.492 1 76.81 102 SER B N 1
ATOM 1619 C CA . SER B 1 102 ? 12.016 9.742 7.867 1 76.81 102 SER B CA 1
ATOM 1620 C C . SER B 1 102 ? 10.938 10.367 8.742 1 76.81 102 SER B C 1
ATOM 1622 O O . SER B 1 102 ? 10.141 9.656 9.359 1 76.81 102 SER B O 1
ATOM 1624 N N . VAL B 1 103 ? 11.055 11.656 9.109 1 67.56 103 VAL B N 1
ATOM 1625 C CA . VAL B 1 103 ? 10.055 12.414 9.852 1 67.56 103 VAL B CA 1
ATOM 1626 C C . VAL B 1 103 ? 9.359 13.406 8.922 1 67.56 103 VAL B C 1
ATOM 1628 O O . VAL B 1 103 ? 10.008 14.039 8.086 1 67.56 103 VAL B O 1
#

Secondary structure (DSSP, 8-state):
-EEEEGGG---SSTTEEEEEEEETTEEEEEEEESS----EE-SS-EEEEEEES-EEEEEEETTEEEEEEE-TTEEEEEPTT-EEEEEESSSEEEEEEEETT--/-EEEEGGG---SSTTEEEEEEEETTEEEEEEEESS----EE-SS-EEEEEEES-EEEEEEETTEEEEEEE-TTEEEEEPTT-EEEEEESSSEEEEEEEETT--

Organism: NCBI:txid391626

Solvent-accessible surface area (backbone atoms only — not comparable to full-atom values): 10300 Å² total; per-residue (Å²): 105,49,79,44,56,40,80,75,60,76,50,95,47,67,66,30,65,47,81,74,48,68,44,84,54,22,31,36,30,43,29,18,26,61,50,58,65,61,82,40,48,45,63,42,48,34,43,40,31,30,37,30,47,31,31,42,35,36,33,48,57,96,86,43,76,47,74,45,81,35,41,58,24,20,33,42,37,37,38,67,74,45,34,35,30,50,33,40,58,52,62,26,24,32,40,39,38,31,39,64,86,51,94,107,48,77,43,55,41,80,75,60,76,50,95,48,69,65,30,66,46,81,72,50,69,44,83,53,21,32,37,30,43,29,17,26,63,52,59,66,62,82,42,47,45,63,43,49,35,42,38,31,30,37,28,49,32,31,41,34,35,32,47,56,95,86,41,76,46,74,45,81,35,42,59,23,20,33,42,37,38,38,68,74,45,33,36,32,50,33,41,60,52,62,26,26,32,40,40,38,32,38,65,87,50,93

Sequence (206 aa):
MEKITASEFTGSHAWDARDIERIEDATVRLHWTDAPYIWHVNDGPEVFVVLDGEVDMHVRKNGVEEVLRLKVGDIFHAENGDEHVAHPDGAVRALVIEKTGSVMEKITASEFTGSHAWDARDIERIEDATVRLHWTDAPYIWHVNDGPEVFVVLDGEVDMHVRKNGVEEVLRLKVGDIFHAENGDEHVAHPDGAVRALVIEKTGSV

Nearest PDB structures (foldseek):
  5e1r-assembly1_C  TM=7.399E-01  e=1.266E-05  Carya illinoinensis
  6v7l-assembly1_A  TM=7.717E-01  e=6.925E-05  Canavalia ensiformis
  1uik-assembly1_C  TM=7.399E-01  e=4.829E-05  Glycine max
  6v7j-assembly1_C  TM=7.502E-01  e=8.081E-05  Canavalia ensiformis
  7u1j-assembly1_A  TM=7.586E-01  e=1.842E-04  Pisum sativum